Protein AF-A0A3D2J3B8-F1 (afdb_monomer)

Radius of gyration: 27.72 Å; Cα contacts (8 Å, |Δi|>4): 186; chains: 1; bounding box: 71×56×74 Å

Sequence (280 aa):
VSQGIDLLSSPHDVSIITLLVGFILLSGILSWVGNLFRQWYTAKAVGDVVMQLQTDAFNAVMQRDMSFFDEFSSGKIVSRVTSDTEKFATVVTLSLSLVSQVLLFVLVAAILLVRDPQLALLAFLIAPAIVAVALGFRRIARISTQRSQRSSARVNGNVQEIISGITIAKNFRQEQNMYDEFKDINQQWYHVNVRSGFLYNGIFPVLLVIANIGTTIVVYFGGLSVLHHNISAGEWFLFVQSIGLLWYPLTSIASFWSQFQLGLAASERIFALLDAEARV

Mean predicted aligned error: 6.9 Å

Solvent-accessible surface area (backbone atoms only — not comparable to full-atom values): 14720 Å² total; per-residue (Å²): 105,34,70,56,48,51,57,65,75,48,99,72,63,71,67,60,56,53,50,52,52,50,50,50,51,49,51,51,52,51,52,50,54,52,46,50,52,52,51,51,53,50,53,47,54,46,48,52,51,36,53,49,52,32,50,50,37,47,51,42,56,72,64,46,43,72,67,56,61,73,75,42,57,68,67,60,54,53,39,41,36,49,58,20,35,54,31,31,43,47,33,54,52,52,50,57,49,48,52,54,38,52,51,50,34,52,53,52,51,51,56,38,41,74,72,40,50,68,62,35,51,59,45,53,63,42,51,61,57,47,42,51,53,39,55,52,46,53,60,54,49,53,54,42,50,53,52,37,51,56,35,49,50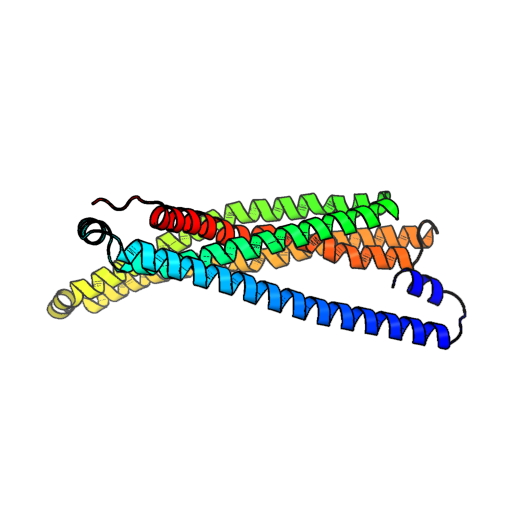,50,43,54,50,51,53,50,50,50,64,75,40,41,69,59,30,60,75,69,70,39,55,65,62,55,48,55,54,48,48,55,50,45,50,54,34,47,57,46,43,54,55,40,47,52,55,67,65,44,50,60,60,54,50,50,50,53,51,48,53,36,50,48,51,43,51,52,56,40,49,52,33,37,75,71,67,76,43,52,70,12,53,42,52,44,50,64,60,48,50,60,59,55,47,49,51,57,60,47,57,58,73,48,46,65,58,41,54,54,8,51,59,23,38,56,55,39,49,56,54,55,69,51,76,69,70,124

Nearest PDB structures (foldseek):
  6v9z-assembly1_B  TM=8.711E-01  e=2.646E-09  Acetivibrio thermocellus ATCC 27405
  8vpb-assembly1_B  TM=8.932E-01  e=4.215E-09  Acetivibrio thermocellus ATCC 27405
  7t56-assembly1_B  TM=8.936E-01  e=5.838E-09  Acetivibrio thermocellus
  9baa-assembly1_B  TM=9.006E-01  e=1.481E-08  Acetivibrio thermocellus ATCC 27405
  9baa-assembly1_A  TM=9.003E-01  e=2.149E-08  Acetivibrio thermocellus ATCC 27405

pLDDT: mean 89.93, std 6.76, range [53.75, 97.88]

Secondary structure (DSSP, 8-state):
-HHHHHHHTS---HHHHHHHHHHHHHHHHHHHHHHHHHHHHHHHHHHHHHHHHHHHHHHHHHT--HHHHHHS-HHHHHHHHTHHHHHHHHHHHHHHHHHHHHHHHHHHHHHHHHH-HHHHHHHHTHHHHHHHHHHHHHHHHHHHHHHHHHHHHHHHHHHHHHHHTHHHHHHTT-HHHHHHHHHHHHHHHHHHHHHHHHHHHHHHHHHHHHHHHHHHHHHHHHHHHHHTTSS-HHHHHHHHHHHHHHHHHHHHHHHHHHHHHHHHHHHHHHHHHHHS----

Foldseek 3Di:
DLVLVLVVVDDDDPVSVVVVVVVVVVVVVCVVVVVVVVVVVLVVVLVVQLVVLLVLLVVLVVLADVVVCVVDPPVVSVCLSPVLSVLLSVLVVVVVVLVVLVVLLVVLLVVLCVQPVVLSVLLVVLLVVLLVLLVVLLVVLVVLVVQLVVLVVVLVVLVVVCVVCVVVCVVVVNNVVSVVVSVVSVVSSVVSVVVSVCSVVVSVVVSVVSLVVSLVSSLVVVVVCCVVVVHPPSSSVSSSVSSVSNSCSSNVCSVCVVSNVSNVVSVVSSCCSSVPDHPD

Structure (mmCIF, N/CA/C/O backbone):
data_AF-A0A3D2J3B8-F1
#
_entry.id   AF-A0A3D2J3B8-F1
#
loop_
_atom_site.group_PDB
_atom_site.id
_atom_site.type_symbol
_atom_site.label_atom_id
_atom_site.label_alt_id
_atom_site.label_comp_id
_atom_site.label_asym_id
_atom_site.label_entity_id
_atom_site.label_seq_id
_atom_site.pdbx_PDB_ins_code
_atom_site.Cartn_x
_atom_site.Cartn_y
_atom_site.Cartn_z
_atom_site.occupancy
_atom_site.B_iso_or_equiv
_atom_site.auth_seq_id
_atom_site.auth_comp_id
_atom_site.auth_asym_id
_atom_site.auth_atom_id
_atom_site.pdbx_PDB_model_num
ATOM 1 N N . VAL A 1 1 ? 22.894 0.536 -15.549 1.00 77.50 1 VAL A N 1
ATOM 2 C CA . VAL A 1 1 ? 22.827 -0.943 -15.674 1.00 77.50 1 VAL A CA 1
ATOM 3 C C . VAL A 1 1 ? 22.604 -1.369 -17.116 1.00 77.50 1 VAL A C 1
ATOM 5 O O . VAL A 1 1 ? 23.497 -2.001 -17.644 1.00 77.50 1 VAL A O 1
ATOM 8 N N . SER A 1 2 ? 21.511 -0.950 -17.769 1.00 82.12 2 SER A N 1
ATOM 9 C CA . SER A 1 2 ? 21.237 -1.184 -19.204 1.00 82.12 2 SER A CA 1
ATOM 10 C C . SER A 1 2 ? 22.459 -0.980 -20.119 1.00 82.12 2 SER A C 1
ATOM 12 O O . SER A 1 2 ? 22.975 -1.944 -20.667 1.00 82.12 2 SER A O 1
ATOM 14 N N . GLN A 1 3 ? 23.031 0.227 -20.139 1.00 80.75 3 GLN A N 1
ATOM 15 C CA . GLN A 1 3 ? 24.256 0.525 -20.900 1.00 80.75 3 GLN A CA 1
ATOM 16 C C . GLN A 1 3 ? 25.457 -0.357 -20.513 1.00 80.75 3 GLN A C 1
ATOM 18 O O . GLN A 1 3 ? 26.286 -0.672 -21.351 1.00 80.75 3 GLN A O 1
ATOM 23 N N . GLY A 1 4 ? 25.559 -0.771 -19.246 1.00 77.69 4 GLY A N 1
ATOM 24 C CA . GLY A 1 4 ? 26.619 -1.675 -18.792 1.00 77.69 4 GLY A CA 1
ATOM 25 C C . GLY A 1 4 ? 26.460 -3.089 -19.350 1.00 77.69 4 GLY A C 1
ATOM 26 O O . GLY A 1 4 ? 27.455 -3.727 -19.662 1.00 77.69 4 GLY A O 1
ATOM 27 N N . ILE A 1 5 ? 25.223 -3.562 -19.521 1.00 80.62 5 ILE A N 1
ATOM 28 C CA . ILE A 1 5 ? 24.927 -4.852 -20.162 1.00 80.62 5 ILE A CA 1
ATOM 29 C C . ILE A 1 5 ? 25.292 -4.801 -21.645 1.00 80.62 5 ILE A C 1
ATOM 31 O O . ILE A 1 5 ? 25.910 -5.737 -22.144 1.00 80.62 5 ILE A O 1
ATOM 35 N N . ASP A 1 6 ? 24.985 -3.693 -22.322 1.00 81.31 6 ASP A N 1
ATOM 36 C CA . ASP A 1 6 ? 25.384 -3.505 -23.720 1.00 81.31 6 ASP A CA 1
ATOM 37 C C . ASP A 1 6 ? 26.908 -3.493 -23.873 1.00 81.31 6 ASP A C 1
ATOM 39 O O . ASP A 1 6 ? 27.442 -4.160 -24.755 1.00 81.31 6 ASP A O 1
ATOM 43 N N . LEU A 1 7 ? 27.623 -2.832 -22.958 1.00 76.25 7 LEU A N 1
ATOM 44 C CA . LEU A 1 7 ? 29.088 -2.840 -22.932 1.00 76.25 7 LEU A CA 1
ATOM 45 C C . LEU A 1 7 ? 29.665 -4.245 -22.679 1.00 76.25 7 LEU A C 1
ATOM 47 O O . LEU A 1 7 ? 30.650 -4.619 -23.299 1.00 76.25 7 LEU A O 1
ATOM 51 N N . LEU A 1 8 ? 29.050 -5.066 -21.824 1.00 73.12 8 LEU A N 1
ATOM 52 C CA . LEU A 1 8 ? 29.522 -6.432 -21.535 1.00 73.12 8 LEU A CA 1
ATOM 53 C C . LEU A 1 8 ? 29.326 -7.427 -22.693 1.00 73.12 8 LEU A C 1
ATOM 55 O O . LEU A 1 8 ? 29.888 -8.519 -22.655 1.00 73.12 8 LEU A O 1
ATOM 59 N N . SER A 1 9 ? 28.534 -7.077 -23.709 1.00 68.25 9 SER A N 1
ATOM 60 C CA . SER A 1 9 ? 28.281 -7.944 -24.869 1.00 68.25 9 SER A CA 1
ATOM 61 C C . SER A 1 9 ? 29.440 -7.997 -25.881 1.00 68.25 9 SER A C 1
ATOM 63 O O . SER A 1 9 ? 29.422 -8.823 -26.792 1.00 68.25 9 SER A O 1
ATOM 65 N N . SER A 1 10 ? 30.467 -7.155 -25.710 1.00 65.81 10 SER A N 1
ATOM 66 C CA . SER A 1 10 ? 31.683 -7.105 -26.534 1.00 65.81 10 SER A CA 1
ATOM 67 C C . SER A 1 10 ? 32.917 -7.596 -25.747 1.00 65.81 10 SER A C 1
ATOM 69 O O . SER A 1 10 ? 32.933 -7.503 -24.520 1.00 65.81 10 SER A O 1
ATOM 71 N N . PRO A 1 11 ? 33.968 -8.135 -26.401 1.00 58.56 11 PRO A N 1
ATOM 72 C CA . PRO A 1 11 ? 35.147 -8.665 -25.706 1.00 58.56 11 PRO A CA 1
ATOM 73 C C . PRO A 1 11 ? 35.921 -7.530 -25.020 1.00 58.56 11 PRO A C 1
ATOM 75 O O . PRO A 1 11 ? 36.527 -6.700 -25.699 1.00 58.56 11 PRO A O 1
ATOM 78 N N . HIS A 1 12 ? 35.859 -7.449 -23.686 1.00 64.38 12 HIS A N 1
ATOM 79 C CA . HIS A 1 12 ? 36.317 -6.285 -22.914 1.00 64.38 12 HIS A CA 1
ATOM 80 C C . HIS A 1 12 ? 37.163 -6.634 -21.681 1.00 64.38 12 HIS A C 1
ATOM 82 O O . HIS A 1 12 ? 37.063 -7.719 -21.108 1.00 64.38 12 HIS A O 1
ATOM 88 N N . ASP A 1 13 ? 37.981 -5.655 -21.279 1.00 69.12 13 ASP A N 1
ATOM 89 C CA . ASP A 1 13 ? 38.889 -5.680 -20.132 1.00 69.12 13 ASP A CA 1
ATOM 90 C C . ASP A 1 13 ? 38.161 -5.793 -18.782 1.00 69.12 13 ASP A C 1
ATOM 92 O O . ASP A 1 13 ? 37.158 -5.125 -18.513 1.00 69.12 13 ASP A O 1
ATOM 96 N N . VAL A 1 14 ? 38.757 -6.565 -17.869 1.00 77.94 14 VAL A N 1
ATOM 97 C CA . VAL A 1 14 ? 38.301 -6.774 -16.479 1.00 77.94 14 VAL A CA 1
ATOM 98 C C . VAL A 1 14 ? 38.101 -5.451 -15.713 1.00 77.94 14 VAL A C 1
ATOM 100 O O . VAL A 1 14 ? 37.281 -5.380 -14.798 1.00 77.94 14 VAL A O 1
ATOM 103 N N . SER A 1 15 ? 38.797 -4.380 -16.107 1.00 78.88 15 SER A N 1
ATOM 104 C CA . SER A 1 15 ? 38.713 -3.040 -15.509 1.00 78.88 15 SER A CA 1
ATOM 105 C C . SER A 1 15 ? 37.355 -2.348 -15.701 1.00 78.88 15 SER A C 1
ATOM 107 O O . SER A 1 15 ? 36.885 -1.650 -14.802 1.00 78.88 15 SER A O 1
ATOM 109 N N . ILE A 1 16 ? 36.683 -2.555 -16.839 1.00 81.06 16 ILE A N 1
ATOM 110 C CA . ILE A 1 16 ? 35.351 -1.980 -17.095 1.00 81.06 16 ILE A CA 1
ATOM 111 C C . ILE A 1 16 ? 34.310 -2.685 -16.220 1.00 81.06 16 ILE A C 1
ATOM 113 O O . ILE A 1 16 ? 33.426 -2.043 -15.652 1.00 81.06 16 ILE A O 1
ATOM 117 N N . ILE A 1 17 ? 34.454 -4.002 -16.048 1.00 81.81 17 ILE A N 1
ATOM 118 C CA . ILE A 1 17 ? 33.568 -4.812 -15.206 1.00 81.81 17 ILE A CA 1
ATOM 119 C C . ILE A 1 17 ? 33.666 -4.364 -13.745 1.00 81.81 17 ILE A C 1
ATOM 121 O O . ILE A 1 17 ? 32.639 -4.133 -13.105 1.00 81.81 17 ILE A O 1
ATOM 125 N N . THR A 1 18 ? 34.880 -4.184 -13.215 1.00 84.81 18 THR A N 1
ATOM 126 C CA . THR A 1 18 ? 35.074 -3.743 -11.824 1.00 84.81 18 THR A CA 1
ATOM 127 C C . THR A 1 18 ? 34.552 -2.327 -11.584 1.00 84.81 18 THR A C 1
ATOM 129 O O . THR A 1 18 ? 33.921 -2.089 -10.552 1.00 84.81 18 THR A O 1
ATOM 132 N N . LEU A 1 19 ? 34.714 -1.407 -12.543 1.00 86.50 19 LEU A N 1
ATOM 133 C CA . LEU A 1 19 ? 34.120 -0.065 -12.477 1.00 86.50 19 LEU A CA 1
ATOM 134 C C . LEU A 1 19 ? 32.587 -0.098 -12.488 1.00 86.50 19 LEU A C 1
ATOM 136 O O . LEU A 1 19 ? 31.960 0.583 -11.677 1.00 86.50 19 LEU A O 1
ATOM 140 N N . LEU A 1 20 ? 31.972 -0.903 -13.362 1.00 85.69 20 LEU A N 1
ATOM 141 C CA . LEU A 1 20 ? 30.514 -1.051 -13.417 1.00 85.69 20 LEU A CA 1
ATOM 142 C C . LEU A 1 20 ? 29.958 -1.647 -12.120 1.00 85.69 20 LEU A C 1
ATOM 144 O O . LEU A 1 20 ? 28.962 -1.146 -11.598 1.00 85.69 20 LEU A O 1
ATOM 148 N N . VAL A 1 21 ? 30.614 -2.673 -11.571 1.00 87.00 21 VAL A N 1
ATOM 149 C CA . VAL A 1 21 ? 30.245 -3.261 -10.275 1.00 87.00 21 VAL A CA 1
ATOM 150 C C . VAL A 1 21 ? 30.377 -2.223 -9.161 1.00 87.00 21 VAL A C 1
ATOM 152 O O . VAL A 1 21 ? 29.440 -2.051 -8.383 1.00 87.00 21 VAL A O 1
ATOM 155 N N . GLY A 1 22 ? 31.487 -1.479 -9.117 1.00 91.25 22 GLY A N 1
ATOM 156 C CA . GLY A 1 22 ? 31.696 -0.399 -8.151 1.00 91.25 22 GLY A CA 1
ATOM 157 C C . GLY A 1 22 ? 30.619 0.683 -8.238 1.00 91.25 22 GLY A C 1
ATOM 158 O O . GLY A 1 22 ? 30.063 1.079 -7.216 1.00 91.25 22 GLY A O 1
ATOM 159 N N . PHE A 1 23 ? 30.252 1.105 -9.451 1.00 90.31 23 PHE A N 1
ATOM 160 C CA . PHE A 1 23 ? 29.186 2.083 -9.673 1.00 90.31 23 PHE A CA 1
ATOM 161 C C . PHE A 1 23 ? 27.809 1.555 -9.249 1.00 90.31 23 PHE A C 1
ATOM 163 O O . PHE A 1 23 ? 27.052 2.273 -8.596 1.00 90.31 23 PHE A O 1
ATOM 170 N N . ILE A 1 24 ? 27.480 0.298 -9.568 1.00 89.06 24 ILE A N 1
ATOM 171 C CA . ILE A 1 24 ? 26.219 -0.331 -9.151 1.00 89.06 24 ILE A CA 1
ATOM 172 C C . ILE A 1 24 ? 26.149 -0.419 -7.625 1.00 89.06 24 ILE A C 1
ATOM 174 O O . ILE A 1 24 ? 25.146 -0.001 -7.046 1.00 89.06 24 ILE A O 1
ATOM 178 N N . LEU A 1 25 ? 27.214 -0.885 -6.967 1.00 91.75 25 LEU A N 1
ATOM 179 C CA . LEU A 1 25 ? 27.285 -0.957 -5.507 1.00 91.75 25 LEU A CA 1
ATOM 180 C C . LEU A 1 25 ? 27.157 0.427 -4.871 1.00 91.75 25 LEU A C 1
ATOM 182 O O . LEU A 1 25 ? 26.351 0.602 -3.960 1.00 91.75 25 LEU A O 1
ATOM 186 N N . LEU A 1 26 ? 27.879 1.423 -5.389 1.00 94.56 26 LEU A N 1
ATOM 187 C CA . LEU A 1 26 ? 27.787 2.799 -4.911 1.00 94.56 26 LEU A CA 1
ATOM 188 C C . LEU A 1 26 ? 26.367 3.351 -5.077 1.00 94.56 26 LEU A C 1
ATOM 190 O O . LEU A 1 26 ? 25.828 3.930 -4.140 1.00 94.56 26 LEU A O 1
ATOM 194 N N . SER A 1 27 ? 25.729 3.125 -6.230 1.00 92.25 27 SER A N 1
ATOM 195 C CA . SER A 1 27 ? 24.344 3.546 -6.469 1.00 92.25 27 SER A CA 1
ATOM 196 C C . SER A 1 27 ? 23.355 2.855 -5.523 1.00 92.25 27 SER A C 1
ATOM 198 O O . SER A 1 27 ? 22.438 3.501 -5.016 1.00 92.25 27 SER A O 1
ATOM 200 N N . GLY A 1 28 ? 23.576 1.572 -5.216 1.00 91.75 28 GLY A N 1
ATOM 201 C CA . GLY A 1 28 ? 22.782 0.812 -4.255 1.00 91.75 28 GLY A CA 1
ATOM 202 C C . GLY A 1 28 ? 22.938 1.344 -2.832 1.00 91.75 28 GLY A C 1
ATOM 203 O O . GLY A 1 28 ? 21.937 1.566 -2.152 1.00 91.75 28 GLY A O 1
ATOM 204 N N . ILE A 1 29 ? 24.172 1.629 -2.407 1.00 95.69 29 ILE A N 1
ATOM 205 C CA . ILE A 1 29 ? 24.471 2.227 -1.098 1.00 95.69 29 ILE A CA 1
ATOM 206 C C . ILE A 1 29 ? 23.857 3.625 -1.000 1.00 95.69 29 ILE A C 1
ATOM 208 O O . ILE A 1 29 ? 23.167 3.912 -0.027 1.00 95.69 29 ILE A O 1
ATOM 212 N N . LEU A 1 30 ? 24.033 4.478 -2.013 1.00 95.94 30 LEU A N 1
ATOM 213 C CA . LEU A 1 30 ? 23.437 5.818 -2.046 1.00 95.94 30 LEU A CA 1
ATOM 214 C C . LEU A 1 30 ? 21.908 5.760 -2.008 1.00 95.94 30 LEU A C 1
ATOM 216 O O . LEU A 1 30 ? 21.289 6.519 -1.267 1.00 95.94 30 LEU A O 1
ATOM 220 N N . SER A 1 31 ? 21.292 4.838 -2.753 1.00 92.38 31 SER A N 1
ATOM 221 C CA . SER A 1 31 ? 19.843 4.625 -2.712 1.00 92.38 31 SER A CA 1
ATOM 222 C C . SER A 1 31 ? 19.380 4.139 -1.338 1.00 92.38 31 SER A C 1
ATOM 224 O O . SER A 1 31 ? 18.332 4.571 -0.859 1.00 92.38 31 SER A O 1
ATOM 226 N N . TRP A 1 32 ? 20.136 3.248 -0.694 1.00 93.75 32 TRP A N 1
ATOM 227 C CA . TRP A 1 32 ? 19.821 2.744 0.641 1.00 93.75 32 TRP A CA 1
ATOM 228 C C . TRP A 1 32 ? 19.942 3.844 1.699 1.00 93.75 32 TRP A C 1
ATOM 230 O O . TRP A 1 32 ? 18.989 4.082 2.437 1.00 93.75 32 TRP A O 1
ATOM 240 N N . VAL A 1 33 ? 21.053 4.585 1.710 1.00 96.75 33 VAL A N 1
ATOM 241 C CA . VAL A 1 33 ? 21.276 5.736 2.599 1.00 96.75 33 VAL A CA 1
ATOM 242 C C . VAL A 1 33 ? 20.224 6.822 2.360 1.00 96.75 33 VAL A C 1
ATOM 244 O O . VAL A 1 33 ? 19.620 7.321 3.307 1.00 96.75 33 VAL A O 1
ATOM 247 N N . GLY A 1 34 ? 19.933 7.150 1.100 1.00 94.56 34 GLY A N 1
ATOM 248 C CA . GLY A 1 34 ? 18.887 8.106 0.740 1.00 94.56 34 GLY A CA 1
ATOM 249 C C . GLY A 1 34 ? 17.500 7.657 1.204 1.00 94.56 34 GLY A C 1
ATOM 250 O O . GLY A 1 34 ? 16.731 8.467 1.721 1.00 94.56 34 GLY A O 1
ATOM 251 N N . ASN A 1 35 ? 17.186 6.362 1.089 1.00 91.12 35 ASN A N 1
ATOM 252 C CA . ASN A 1 35 ? 15.948 5.799 1.623 1.00 91.12 35 ASN A CA 1
ATOM 253 C C . ASN A 1 35 ? 15.887 5.893 3.155 1.00 91.12 35 ASN A C 1
ATOM 255 O O . ASN A 1 35 ? 14.842 6.263 3.682 1.00 91.12 35 ASN A O 1
ATOM 259 N N . LEU A 1 36 ? 16.990 5.618 3.859 1.00 94.50 36 LEU A N 1
ATOM 260 C CA . LEU A 1 36 ? 17.061 5.764 5.316 1.00 94.50 36 LEU A CA 1
ATOM 261 C C . LEU A 1 36 ? 16.773 7.200 5.750 1.00 94.50 36 LEU A C 1
ATOM 263 O O . LEU A 1 36 ? 15.905 7.415 6.594 1.00 94.50 36 LEU A O 1
ATOM 267 N N . PHE A 1 37 ? 17.443 8.184 5.141 1.00 95.56 37 PHE A N 1
ATOM 268 C CA . PHE A 1 37 ? 17.182 9.593 5.436 1.00 95.56 37 PHE A CA 1
ATOM 269 C C . PHE A 1 37 ? 15.735 9.960 5.130 1.00 95.56 37 PHE A C 1
ATOM 271 O O . PHE A 1 37 ? 15.056 10.521 5.987 1.00 95.56 37 PHE A O 1
ATOM 278 N N . ARG A 1 38 ? 15.225 9.593 3.949 1.00 90.19 38 ARG A N 1
ATOM 279 C CA . ARG A 1 38 ? 13.828 9.842 3.579 1.00 90.19 38 ARG A CA 1
ATOM 280 C C . ARG A 1 38 ? 12.862 9.265 4.613 1.00 90.19 38 ARG A C 1
ATOM 282 O O . ARG A 1 38 ? 11.929 9.954 5.016 1.00 90.19 38 ARG A O 1
ATOM 289 N N . GLN A 1 39 ? 13.075 8.023 5.043 1.00 89.44 39 GLN A N 1
ATOM 290 C CA . GLN A 1 39 ? 12.206 7.349 6.003 1.00 89.44 39 GL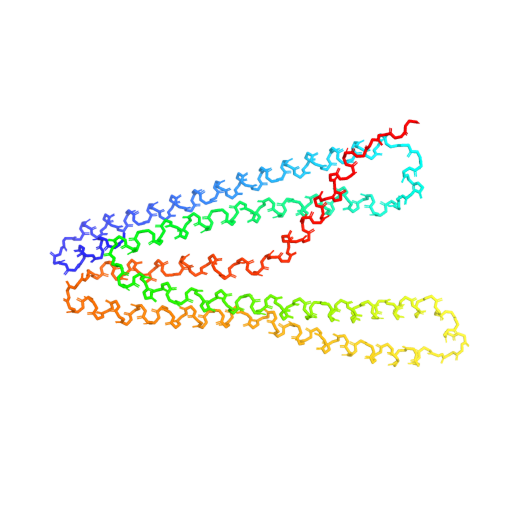N A CA 1
ATOM 291 C C . GLN A 1 39 ? 12.292 7.991 7.390 1.00 89.44 39 GLN A C 1
ATOM 293 O O . GLN A 1 39 ? 11.257 8.210 8.014 1.00 89.44 39 GLN A O 1
ATOM 298 N N . TRP A 1 40 ? 13.492 8.371 7.832 1.00 93.50 40 TRP A N 1
ATOM 299 C CA . TRP A 1 40 ? 13.701 9.078 9.093 1.00 93.50 40 TRP A CA 1
ATOM 300 C C . TRP A 1 40 ? 13.040 10.462 9.103 1.00 93.50 40 TRP A C 1
ATOM 302 O O . TRP A 1 40 ? 12.267 10.758 10.011 1.00 93.50 40 TRP A O 1
ATOM 312 N N . TYR A 1 41 ? 13.263 11.282 8.070 1.00 92.81 41 TYR A N 1
ATOM 313 C CA . TYR A 1 41 ? 12.631 12.600 7.943 1.00 92.81 41 TYR A CA 1
ATOM 314 C C . TYR A 1 41 ? 11.110 12.499 7.840 1.00 92.81 41 TYR A C 1
ATOM 316 O O . TYR A 1 41 ? 10.413 13.279 8.480 1.00 92.81 41 TYR A O 1
ATOM 324 N N . THR A 1 42 ? 10.590 11.530 7.079 1.00 89.31 42 THR A N 1
ATOM 325 C CA . THR A 1 42 ? 9.139 11.311 6.970 1.00 89.31 42 THR A CA 1
ATOM 326 C C . THR A 1 42 ? 8.553 10.914 8.321 1.00 89.31 42 THR A C 1
ATOM 328 O O . THR A 1 42 ? 7.566 11.502 8.746 1.00 89.31 42 THR A O 1
ATOM 331 N N . ALA A 1 43 ? 9.173 9.961 9.024 1.00 89.94 43 ALA A N 1
ATOM 332 C CA . ALA A 1 43 ? 8.708 9.521 10.337 1.00 89.94 43 ALA A CA 1
ATOM 333 C C . ALA A 1 43 ? 8.737 10.660 11.363 1.00 89.94 43 ALA A C 1
ATOM 335 O O . ALA A 1 43 ? 7.774 10.836 12.105 1.00 89.94 43 ALA A O 1
ATOM 336 N N . LYS A 1 44 ? 9.808 11.463 11.364 1.00 94.12 44 LYS A N 1
ATOM 337 C CA . LYS A 1 44 ? 9.928 12.627 12.240 1.00 94.12 44 LYS A CA 1
ATOM 338 C C . LYS A 1 44 ? 8.875 13.688 11.919 1.00 94.12 44 LYS A C 1
ATOM 340 O O . LYS A 1 44 ? 8.137 14.072 12.810 1.00 94.12 44 LYS A O 1
ATOM 345 N N . ALA A 1 45 ? 8.749 14.097 10.656 1.00 91.94 45 ALA A N 1
ATOM 346 C CA . ALA A 1 45 ? 7.784 15.116 10.245 1.00 91.94 45 ALA A CA 1
ATOM 347 C C . ALA A 1 45 ? 6.336 14.695 10.536 1.00 91.94 45 ALA A C 1
ATOM 349 O O . ALA A 1 45 ? 5.550 15.488 11.045 1.00 91.94 45 ALA A O 1
ATOM 350 N N . VAL A 1 46 ? 5.983 13.438 10.250 1.00 90.38 46 VAL A N 1
ATOM 351 C CA . VAL A 1 46 ? 4.655 12.901 10.574 1.00 90.38 46 VAL A CA 1
ATOM 352 C C . VAL A 1 46 ? 4.449 12.850 12.090 1.00 90.38 46 VAL A C 1
ATOM 354 O O . VAL A 1 46 ? 3.385 13.238 12.560 1.00 90.38 46 VAL A O 1
ATOM 357 N N . GLY A 1 47 ? 5.458 12.428 12.857 1.00 91.75 47 GLY A N 1
ATOM 358 C CA . GLY A 1 47 ? 5.411 12.419 14.321 1.00 91.75 47 GLY A CA 1
ATOM 359 C C . GLY A 1 47 ? 5.215 13.811 14.924 1.00 91.75 47 GLY A C 1
ATOM 360 O O . GLY A 1 47 ? 4.355 13.978 15.784 1.00 91.75 47 GLY A O 1
ATOM 361 N N . ASP A 1 48 ? 5.941 14.812 14.424 1.00 93.31 48 ASP A N 1
ATOM 362 C CA . ASP A 1 48 ? 5.826 16.208 14.858 1.00 93.31 48 ASP A CA 1
ATOM 363 C C . ASP A 1 48 ? 4.412 16.753 14.581 1.00 93.31 48 ASP A C 1
ATOM 365 O O . ASP A 1 48 ? 3.802 17.368 15.456 1.00 93.31 48 ASP A O 1
ATOM 369 N N . VAL A 1 49 ? 3.840 16.451 13.406 1.00 90.56 49 VAL A N 1
ATOM 370 C CA . VAL A 1 49 ? 2.455 16.818 13.055 1.00 90.56 49 VAL A CA 1
ATOM 371 C C . VAL A 1 49 ? 1.436 16.138 13.972 1.00 90.56 49 VAL A C 1
ATOM 373 O O . VAL A 1 49 ? 0.496 16.793 14.420 1.00 90.56 49 VAL A O 1
ATOM 376 N N . VAL A 1 50 ? 1.603 14.846 14.281 1.00 92.62 50 VAL A N 1
ATOM 377 C CA . VAL A 1 50 ? 0.715 14.139 15.226 1.00 92.62 50 VAL A CA 1
ATOM 378 C C . VAL A 1 50 ? 0.793 14.774 16.604 1.00 92.62 50 VAL A C 1
ATOM 380 O O . VAL A 1 50 ? -0.244 15.074 17.186 1.00 92.62 50 VAL A O 1
ATOM 383 N N . MET A 1 51 ? 2.003 15.001 17.116 1.00 94.44 51 MET A N 1
ATOM 384 C CA . MET A 1 51 ? 2.218 15.602 18.430 1.00 94.44 51 MET A CA 1
ATOM 385 C C . MET A 1 51 ? 1.567 16.985 18.520 1.00 94.44 51 MET A C 1
ATOM 387 O O . MET A 1 51 ? 0.890 17.286 19.505 1.00 94.44 51 MET A O 1
ATOM 391 N N . GLN A 1 52 ? 1.735 17.812 17.486 1.00 94.25 52 GLN A N 1
ATOM 392 C CA . GLN A 1 52 ? 1.133 19.138 17.435 1.00 94.25 52 GLN A CA 1
ATOM 393 C C . GLN A 1 52 ? -0.397 19.053 17.401 1.00 94.25 52 GLN A C 1
ATOM 395 O O . GLN A 1 52 ? -1.048 19.647 18.253 1.00 94.25 52 GLN A O 1
ATOM 400 N N . LEU A 1 53 ? -0.973 18.225 16.522 1.00 93.62 53 LEU A N 1
ATOM 401 C CA . LEU A 1 53 ? -2.425 18.029 16.459 1.00 93.62 53 LEU A CA 1
ATOM 402 C C . LEU A 1 53 ? -3.013 17.478 17.760 1.00 93.62 53 LEU A C 1
ATOM 404 O O . LEU A 1 53 ? -4.104 17.880 18.153 1.00 93.62 53 LEU A O 1
ATOM 408 N N . GLN A 1 54 ? -2.315 16.564 18.437 1.00 95.06 54 GLN A N 1
ATOM 409 C CA . GLN A 1 54 ? -2.741 16.043 19.737 1.00 95.06 54 GLN A CA 1
ATOM 410 C C . GLN A 1 54 ? -2.737 17.134 20.804 1.00 95.06 54 GLN A C 1
ATOM 412 O O . GLN A 1 54 ? -3.679 17.221 21.589 1.00 95.06 54 GLN A O 1
ATOM 417 N N . THR A 1 55 ? -1.706 17.979 20.806 1.00 95.44 55 THR A N 1
ATOM 418 C CA . THR A 1 55 ? -1.586 19.107 21.735 1.00 95.44 55 THR A CA 1
ATOM 419 C C . THR A 1 55 ? -2.682 20.140 21.483 1.00 95.44 55 THR A C 1
ATOM 421 O O . THR A 1 55 ? -3.369 20.543 22.419 1.00 95.44 55 THR A O 1
ATOM 424 N N . ASP A 1 56 ? -2.909 20.509 20.223 1.00 94.44 56 ASP A N 1
ATOM 425 C CA . ASP A 1 56 ? -3.942 21.468 19.831 1.00 94.44 56 ASP A CA 1
ATOM 426 C C . ASP A 1 56 ? -5.342 20.929 20.142 1.00 94.44 56 ASP A C 1
ATOM 428 O O . ASP A 1 56 ? -6.162 21.636 20.726 1.00 94.44 56 ASP A O 1
ATOM 432 N N . ALA A 1 57 ? -5.605 19.650 19.848 1.00 93.69 57 ALA A N 1
ATOM 433 C CA . ALA A 1 57 ? -6.880 19.011 20.161 1.00 93.69 57 ALA A CA 1
ATOM 434 C C . ALA A 1 57 ? -7.111 18.918 21.674 1.00 93.69 57 ALA A C 1
ATOM 436 O O . ALA A 1 57 ? -8.224 19.152 22.142 1.00 93.69 57 ALA A O 1
ATOM 437 N N . PHE A 1 58 ? -6.071 18.605 22.450 1.00 94.56 58 PHE A N 1
ATOM 438 C CA . PHE A 1 58 ? -6.155 18.586 23.906 1.00 94.56 58 PHE A CA 1
ATOM 439 C C . PHE A 1 58 ? -6.448 19.983 24.468 1.00 94.56 58 PHE A C 1
ATOM 441 O O . PHE A 1 58 ? -7.368 20.138 25.270 1.00 94.56 58 PHE A O 1
ATOM 448 N N . ASN A 1 59 ? -5.737 21.010 23.997 1.00 94.31 59 ASN A N 1
ATOM 449 C CA . ASN A 1 59 ? -5.974 22.398 24.394 1.00 94.31 59 ASN A CA 1
ATOM 450 C C . ASN A 1 59 ? -7.390 22.860 24.026 1.00 94.31 59 ASN A C 1
ATOM 452 O O . ASN A 1 59 ? -8.072 23.452 24.862 1.00 94.31 59 ASN A O 1
ATOM 456 N N . ALA A 1 60 ? -7.859 22.531 22.819 1.00 92.44 60 ALA A N 1
ATOM 457 C CA . ALA A 1 60 ? -9.212 22.841 22.367 1.00 92.44 60 ALA A CA 1
ATOM 458 C C . ALA A 1 60 ? -10.281 22.184 23.249 1.00 92.44 60 ALA A C 1
ATOM 460 O O . ALA A 1 60 ? -11.316 22.796 23.486 1.00 92.44 60 ALA A O 1
ATOM 461 N N . VAL A 1 61 ? -10.041 20.969 23.760 1.00 92.94 61 VAL A N 1
ATOM 462 C CA . VAL A 1 61 ? -10.930 20.294 24.724 1.00 92.94 61 VAL A CA 1
ATOM 463 C C . VAL A 1 61 ? -10.887 20.974 26.093 1.00 92.94 61 VAL A C 1
ATOM 465 O O . VAL A 1 61 ? -11.936 21.169 26.696 1.00 92.94 61 VAL A O 1
ATOM 468 N N . MET A 1 62 ? -9.704 21.347 26.589 1.00 91.69 62 MET A N 1
ATOM 469 C CA . MET A 1 62 ? -9.553 21.995 27.903 1.00 91.69 62 MET A CA 1
ATOM 470 C C . MET A 1 62 ? -10.183 23.392 27.972 1.00 91.69 62 MET A C 1
ATOM 472 O O . MET A 1 62 ? -10.514 23.853 29.059 1.00 91.69 62 MET A O 1
ATOM 476 N N . GLN A 1 63 ? -10.356 24.060 26.831 1.00 90.56 63 GLN A N 1
ATOM 477 C CA . GLN A 1 63 ? -11.021 25.363 26.738 1.00 90.56 63 GLN A CA 1
ATOM 478 C C . GLN A 1 63 ? -12.549 25.261 26.580 1.00 90.56 63 GLN A C 1
ATOM 480 O O . GLN A 1 63 ? -13.214 26.293 26.504 1.00 90.56 63 GLN A O 1
ATOM 485 N N . ARG A 1 64 ? -13.119 24.048 26.509 1.00 89.06 64 ARG A N 1
ATOM 486 C CA . ARG A 1 64 ? -14.573 23.859 26.406 1.00 89.06 64 ARG A CA 1
ATOM 487 C C . ARG A 1 64 ? -15.272 24.078 27.738 1.00 89.06 64 ARG A C 1
ATOM 489 O O . ARG A 1 64 ? -14.743 23.772 28.803 1.00 89.06 64 ARG A O 1
ATOM 496 N N . ASP A 1 65 ? -16.502 24.552 27.642 1.00 90.25 65 ASP A N 1
ATOM 497 C CA . ASP A 1 65 ? -17.434 24.660 28.748 1.00 90.25 65 ASP A CA 1
ATOM 498 C C . ASP A 1 65 ? -18.010 23.288 29.142 1.00 90.25 65 ASP A C 1
ATOM 500 O O . ASP A 1 65 ? -17.889 22.296 28.419 1.00 90.25 65 ASP A O 1
ATOM 504 N N . MET A 1 66 ? -18.665 23.220 30.304 1.00 89.19 66 MET A N 1
ATOM 505 C CA . MET A 1 66 ? -19.225 21.962 30.815 1.00 89.19 66 MET A CA 1
ATOM 506 C C . MET A 1 66 ? -20.273 21.340 29.878 1.00 89.19 66 MET A C 1
ATOM 508 O O . MET A 1 66 ? -20.350 20.115 29.813 1.00 89.19 66 MET A O 1
ATOM 512 N N . SER A 1 67 ? -21.005 22.139 29.084 1.00 89.06 67 SER A N 1
ATOM 513 C CA . SER A 1 67 ? -22.028 21.599 28.174 1.00 89.06 67 SER A CA 1
ATOM 514 C C . SER A 1 67 ? -21.441 20.676 27.100 1.00 89.06 67 SER A C 1
ATOM 516 O O . SER A 1 67 ? -22.071 19.695 26.706 1.00 89.06 67 SER A O 1
ATOM 518 N N . PHE A 1 68 ? -20.192 20.914 26.687 1.00 88.75 68 PHE A N 1
ATOM 519 C CA . PHE A 1 68 ? -19.468 20.020 25.786 1.00 88.75 68 PHE A CA 1
ATOM 520 C C . PHE A 1 68 ? -19.246 18.631 26.401 1.00 88.75 68 PHE A C 1
ATOM 522 O O . PHE A 1 68 ? -19.361 17.616 25.709 1.00 88.75 68 PHE A O 1
ATOM 529 N N . PHE A 1 69 ? -18.935 18.571 27.697 1.00 90.06 69 PHE A N 1
ATOM 530 C CA . PHE A 1 69 ? -18.707 17.313 28.413 1.00 90.06 69 PHE A CA 1
ATOM 531 C C . PHE A 1 69 ? -20.013 16.573 28.731 1.00 90.06 69 PHE A C 1
ATOM 533 O O . PHE A 1 69 ? -19.993 15.348 28.865 1.00 90.06 69 PHE A O 1
ATOM 540 N N . ASP A 1 70 ? -21.138 17.291 28.766 1.00 90.19 70 ASP A N 1
ATOM 541 C CA . ASP A 1 70 ? -22.477 16.704 28.850 1.00 90.19 70 ASP A CA 1
ATOM 542 C C . ASP A 1 70 ? -22.937 16.125 27.496 1.00 90.19 70 ASP A C 1
ATOM 544 O O . ASP A 1 70 ? -23.597 15.085 27.447 1.00 90.19 70 ASP A O 1
ATOM 548 N N . GLU A 1 71 ? -22.557 16.756 26.377 1.00 88.44 71 GLU A N 1
ATOM 549 C CA . GLU A 1 71 ? -22.926 16.320 25.022 1.00 88.44 71 GLU A CA 1
ATOM 550 C C . GLU A 1 71 ? -22.044 15.165 24.500 1.00 88.44 71 GLU A C 1
ATOM 552 O O . GLU A 1 71 ? -22.523 14.240 23.829 1.00 88.44 71 GLU A O 1
ATOM 557 N N . PHE A 1 72 ? -20.743 15.176 24.815 1.00 88.12 72 PHE A N 1
ATOM 558 C CA . PHE A 1 72 ? -19.778 14.194 24.320 1.00 88.12 72 PHE A CA 1
ATOM 559 C C . PHE A 1 72 ? -19.181 13.339 25.442 1.00 88.12 72 PHE A C 1
ATOM 561 O O . PHE A 1 72 ? -18.423 13.803 26.284 1.00 88.12 72 PHE A O 1
ATOM 568 N N . SER A 1 73 ? -19.403 12.023 25.372 1.00 91.12 73 SER A N 1
ATOM 569 C CA . SER A 1 73 ? -18.777 11.058 26.289 1.00 91.12 73 SER A CA 1
ATOM 570 C C . SER A 1 73 ? -17.243 11.160 26.293 1.00 91.12 73 SER A C 1
ATOM 572 O O . SER A 1 73 ? -16.632 11.176 25.217 1.00 91.12 73 SER A O 1
ATOM 574 N N . SER A 1 74 ? -16.623 11.063 27.472 1.00 89.69 74 SER A N 1
ATOM 575 C CA . SER A 1 74 ? -15.162 11.098 27.665 1.00 89.69 74 SER A CA 1
ATOM 576 C C . SER A 1 74 ? -14.389 10.158 26.731 1.00 89.69 74 SER A C 1
ATOM 578 O O . SER A 1 74 ? -13.391 10.559 26.137 1.00 89.69 74 SER A O 1
ATOM 580 N N . GLY A 1 75 ? -14.887 8.940 26.492 1.00 89.25 75 GLY A N 1
ATOM 581 C CA . GLY A 1 75 ? -14.262 7.991 25.561 1.00 89.25 75 GLY A CA 1
ATOM 582 C C . GLY A 1 75 ? -14.210 8.478 24.104 1.00 89.25 75 GLY A C 1
ATOM 583 O O . GLY A 1 75 ? -13.210 8.268 23.416 1.00 89.25 75 GLY A O 1
ATOM 584 N N . LYS A 1 76 ? -15.248 9.182 23.627 1.00 87.75 76 LYS A N 1
ATOM 585 C CA . LYS A 1 76 ? -15.247 9.797 22.284 1.00 87.75 76 LYS A CA 1
ATOM 586 C C . LYS A 1 76 ? -14.228 10.929 22.198 1.00 87.75 76 LYS A C 1
ATOM 588 O O . LYS A 1 76 ? -13.551 11.036 21.180 1.00 87.75 76 LYS A O 1
ATOM 593 N N . ILE A 1 77 ? -14.107 11.737 23.251 1.00 91.31 77 ILE A N 1
ATOM 594 C CA . ILE A 1 77 ? -13.128 12.828 23.328 1.00 91.31 77 ILE A CA 1
ATOM 595 C C . ILE A 1 77 ? -11.708 12.249 23.264 1.00 91.31 77 ILE A C 1
ATOM 597 O O . ILE A 1 77 ? -10.937 12.618 22.380 1.00 91.31 77 ILE A O 1
ATOM 601 N N . VAL A 1 78 ? -11.400 11.258 24.109 1.00 93.50 78 VAL A N 1
ATOM 602 C CA . VAL A 1 78 ? -10.099 10.566 24.112 1.00 93.50 78 VAL A CA 1
ATOM 603 C C . VAL A 1 78 ? -9.784 9.956 22.744 1.00 93.50 78 VAL A C 1
ATOM 605 O O . VAL A 1 78 ? -8.667 10.104 22.250 1.00 93.50 78 VAL A O 1
ATOM 608 N N . SER A 1 79 ? -10.761 9.312 22.094 1.00 92.44 79 SER A N 1
ATOM 609 C CA . SER A 1 79 ? -10.574 8.732 20.758 1.00 92.44 79 SER A CA 1
ATOM 610 C C . SER A 1 79 ? -10.314 9.782 19.672 1.00 92.44 79 SER A C 1
ATOM 612 O O . SER A 1 79 ? -9.583 9.479 18.730 1.00 92.44 79 SER A O 1
ATOM 614 N N . ARG A 1 80 ? -10.914 10.978 19.760 1.00 90.62 80 ARG A N 1
ATOM 615 C CA . ARG A 1 80 ? -10.659 12.070 18.806 1.00 90.62 80 ARG A CA 1
ATOM 616 C C . ARG A 1 80 ? -9.261 12.652 18.987 1.00 90.62 80 ARG A C 1
ATOM 618 O O . ARG A 1 80 ? -8.575 12.889 18.001 1.00 90.62 80 ARG A O 1
ATOM 625 N N . VAL A 1 81 ? -8.831 12.834 20.236 1.00 93.25 81 VAL A N 1
ATOM 626 C CA . VAL A 1 81 ? -7.493 13.355 20.538 1.00 93.25 81 VAL A CA 1
ATOM 627 C C . VAL A 1 81 ? -6.418 12.350 20.127 1.00 93.25 81 VAL A C 1
ATOM 629 O O . VAL A 1 81 ? -5.456 12.750 19.492 1.00 93.25 81 VAL A O 1
ATOM 632 N N . THR A 1 82 ? -6.583 11.055 20.415 1.00 92.50 82 THR A N 1
ATOM 633 C CA . THR A 1 82 ? -5.543 10.034 20.166 1.00 92.50 82 THR A CA 1
ATOM 634 C C . THR A 1 82 ? -5.705 9.309 18.824 1.00 92.50 82 THR A C 1
ATOM 636 O O . THR A 1 82 ? -4.956 9.543 17.881 1.00 92.50 82 THR A O 1
ATOM 639 N N . SER A 1 83 ? -6.702 8.433 18.699 1.00 92.94 83 SER A N 1
ATOM 640 C CA . SER A 1 83 ? -6.841 7.544 17.537 1.00 92.94 83 SER A CA 1
ATOM 641 C C . SER A 1 83 ? -7.106 8.290 16.231 1.00 92.94 83 SER A C 1
ATOM 643 O O . SER A 1 83 ? -6.626 7.878 15.174 1.00 92.94 83 SER A O 1
ATOM 645 N N . ASP A 1 84 ? -7.900 9.360 16.263 1.00 93.31 84 ASP A N 1
ATOM 646 C CA . ASP A 1 84 ? -8.194 10.091 15.036 1.00 93.31 84 ASP A CA 1
ATOM 647 C C . ASP A 1 84 ? -6.959 10.865 14.531 1.00 93.31 84 ASP A C 1
ATOM 649 O O . ASP A 1 84 ? -6.768 10.928 13.314 1.00 93.31 84 ASP A O 1
ATOM 653 N N . THR A 1 85 ? -6.068 11.361 15.407 1.00 91.75 85 THR A N 1
ATOM 654 C CA . THR A 1 85 ? -4.855 12.099 14.977 1.00 91.75 85 THR A CA 1
ATOM 655 C C . THR A 1 85 ? -3.834 11.164 14.339 1.00 91.75 85 THR A C 1
ATOM 657 O O . THR A 1 85 ? -3.246 11.495 13.309 1.00 91.75 85 THR A O 1
ATOM 660 N N . GLU A 1 86 ? -3.709 9.939 14.849 1.00 91.75 86 GLU A N 1
ATOM 661 C CA . GLU A 1 86 ? -2.920 8.879 14.207 1.00 91.75 86 GLU A CA 1
ATOM 662 C C . GLU A 1 86 ? -3.472 8.497 12.822 1.00 91.75 86 GLU A C 1
ATOM 664 O O . GLU A 1 86 ? -2.724 8.308 11.854 1.00 91.75 86 GLU A O 1
ATOM 669 N N . LYS A 1 87 ? -4.802 8.409 12.689 1.00 92.88 87 LYS A N 1
ATOM 670 C CA . LYS A 1 87 ? -5.444 8.134 11.395 1.00 92.88 87 LYS A CA 1
ATOM 671 C C . LYS A 1 87 ? -5.247 9.282 10.409 1.00 92.88 87 LYS A C 1
ATOM 673 O O . LYS A 1 87 ? -5.018 9.007 9.233 1.00 92.88 87 LYS A O 1
ATOM 678 N N . PHE A 1 88 ? -5.288 10.537 10.859 1.00 90.75 88 PHE A N 1
ATOM 679 C CA . PHE A 1 88 ? -4.939 11.694 10.030 1.00 90.75 88 PHE A CA 1
ATOM 680 C C . PHE A 1 88 ? -3.503 11.574 9.495 1.00 90.75 88 PHE A C 1
ATOM 682 O O . PHE A 1 88 ? -3.275 11.642 8.287 1.00 90.75 88 PHE A O 1
ATOM 689 N N . ALA A 1 89 ? -2.540 11.281 10.368 1.00 89.44 89 ALA A N 1
ATOM 690 C CA . ALA A 1 89 ? -1.149 11.069 9.971 1.00 89.44 89 ALA A CA 1
ATOM 691 C C . ALA A 1 89 ? -0.958 9.907 8.989 1.00 89.44 89 ALA A C 1
ATOM 693 O O . ALA A 1 89 ? -0.122 9.973 8.079 1.00 89.44 89 ALA A O 1
ATOM 694 N N . THR A 1 90 ? -1.778 8.865 9.119 1.00 90.56 90 THR A N 1
ATOM 695 C CA . THR A 1 90 ? -1.825 7.775 8.142 1.00 90.56 90 THR A CA 1
ATOM 696 C C . THR A 1 90 ? -2.236 8.296 6.760 1.00 90.56 90 THR A C 1
ATOM 698 O O . THR A 1 90 ? -1.584 7.957 5.775 1.00 90.56 90 THR A O 1
ATOM 701 N N . VAL A 1 91 ? -3.246 9.172 6.656 1.00 90.94 91 VAL A N 1
ATOM 702 C CA . VAL A 1 91 ? -3.643 9.797 5.373 1.00 90.94 91 VAL A CA 1
ATOM 703 C C . VAL A 1 91 ? -2.503 10.605 4.775 1.00 90.94 91 VAL A C 1
ATOM 705 O O . VAL A 1 91 ? -2.232 10.467 3.582 1.00 90.94 91 VAL A O 1
ATOM 708 N N . VAL A 1 92 ? -1.818 11.416 5.584 1.00 89.06 92 VAL A N 1
ATOM 709 C CA . VAL A 1 92 ? -0.676 12.224 5.128 1.00 89.06 92 VAL A CA 1
ATOM 710 C C . VAL A 1 92 ? 0.420 11.320 4.559 1.00 89.06 92 VAL A C 1
ATOM 712 O O . VAL A 1 92 ? 0.877 11.524 3.434 1.00 89.06 92 VAL A O 1
ATOM 715 N N . THR A 1 93 ? 0.774 10.258 5.286 1.00 89.00 93 THR A N 1
ATOM 716 C CA . THR A 1 93 ? 1.795 9.286 4.867 1.00 89.00 93 THR A CA 1
ATOM 717 C C . THR A 1 93 ? 1.406 8.577 3.568 1.00 89.00 93 THR A C 1
ATOM 719 O O . THR A 1 93 ? 2.208 8.487 2.636 1.00 89.00 93 THR A O 1
ATOM 722 N N . LEU A 1 94 ? 0.161 8.100 3.475 1.00 88.75 94 LEU A N 1
ATOM 723 C CA . LEU A 1 94 ? -0.358 7.439 2.278 1.00 88.75 94 LEU A CA 1
ATOM 724 C C . LEU A 1 94 ? -0.401 8.391 1.078 1.00 88.75 94 LEU A C 1
ATOM 726 O O . LEU A 1 94 ? -0.055 7.982 -0.027 1.00 88.75 94 LEU A O 1
ATOM 730 N N . SER A 1 95 ? -0.760 9.659 1.290 1.00 88.56 95 SER A N 1
ATOM 731 C CA . SER A 1 95 ? -0.795 10.686 0.241 1.00 88.56 95 SER A CA 1
ATOM 732 C C . SER A 1 95 ? 0.601 10.975 -0.308 1.00 88.56 95 SER A C 1
ATOM 734 O O . SER A 1 95 ? 0.803 10.952 -1.520 1.00 88.56 95 SER A O 1
ATOM 736 N N . LEU A 1 96 ? 1.590 11.177 0.570 1.00 87.44 96 LEU A N 1
ATOM 737 C CA . LEU A 1 96 ? 2.989 11.382 0.171 1.00 87.44 96 LEU A CA 1
ATOM 738 C C . LEU A 1 96 ? 3.552 10.168 -0.580 1.00 87.44 96 LEU A C 1
ATOM 740 O O . LEU A 1 96 ? 4.253 10.314 -1.588 1.00 87.44 96 LEU A O 1
ATOM 744 N N . SER A 1 97 ? 3.214 8.962 -0.115 1.00 87.38 97 SER A N 1
ATOM 745 C CA . SER A 1 97 ? 3.589 7.720 -0.791 1.00 87.38 97 SER A CA 1
ATOM 746 C C . SER A 1 97 ? 2.955 7.628 -2.179 1.00 87.38 97 SER A C 1
ATOM 748 O O . SER A 1 97 ? 3.655 7.338 -3.147 1.00 87.38 97 SER A O 1
ATOM 750 N N . LEU A 1 98 ? 1.661 7.940 -2.302 1.00 87.12 98 LEU A N 1
ATOM 751 C CA . LEU A 1 98 ? 0.935 7.941 -3.571 1.00 87.12 98 LEU A CA 1
ATOM 752 C C . LEU A 1 98 ? 1.565 8.911 -4.576 1.00 87.12 98 LEU A C 1
ATOM 754 O O . LEU A 1 98 ? 1.818 8.524 -5.713 1.00 87.12 98 LEU A O 1
ATOM 758 N N . VAL A 1 99 ? 1.864 10.145 -4.159 1.00 89.69 99 VAL A N 1
ATOM 759 C CA . VAL A 1 99 ? 2.516 11.146 -5.020 1.00 89.69 99 VAL A CA 1
ATOM 760 C C . VAL A 1 99 ? 3.864 10.630 -5.519 1.00 89.69 99 VAL A C 1
ATOM 762 O O . VAL A 1 99 ? 4.138 10.679 -6.717 1.00 89.69 99 VAL A O 1
ATOM 765 N N . SER A 1 100 ? 4.678 10.063 -4.624 1.00 89.12 100 SER A N 1
ATOM 766 C CA . SER A 1 100 ? 5.980 9.485 -4.982 1.00 89.12 100 SER A CA 1
ATOM 767 C C . SER A 1 100 ? 5.843 8.327 -5.977 1.00 89.12 100 SER A C 1
ATOM 769 O O . SER A 1 100 ? 6.616 8.219 -6.927 1.00 89.12 100 SER A O 1
ATOM 771 N N . GLN A 1 101 ? 4.840 7.471 -5.779 1.00 90.31 101 GLN A N 1
ATOM 772 C CA . GLN A 1 101 ? 4.549 6.326 -6.638 1.00 90.31 101 GLN A CA 1
ATOM 773 C C . GLN A 1 101 ? 4.048 6.747 -8.027 1.00 90.31 101 GLN A C 1
ATOM 775 O O . GLN A 1 101 ? 4.493 6.187 -9.026 1.00 90.31 101 GLN A O 1
ATOM 780 N N . VAL A 1 102 ? 3.165 7.746 -8.107 1.00 90.12 102 VAL A N 1
ATOM 781 C CA . VAL A 1 102 ? 2.681 8.303 -9.380 1.00 90.12 102 VAL A CA 1
ATOM 782 C C . VAL A 1 102 ? 3.818 8.991 -10.132 1.00 90.12 102 VAL A C 1
ATOM 784 O O . VAL A 1 102 ? 3.960 8.787 -11.334 1.00 90.12 102 VAL A O 1
ATOM 787 N N . LEU A 1 103 ? 4.668 9.750 -9.437 1.00 92.81 103 LEU A N 1
ATOM 788 C CA . LEU A 1 103 ? 5.834 10.386 -10.049 1.00 92.81 103 LEU A CA 1
ATOM 789 C C . LEU A 1 103 ? 6.798 9.339 -10.617 1.00 92.81 103 LEU A C 1
ATOM 791 O O . LEU A 1 103 ? 7.227 9.465 -11.763 1.00 92.81 103 LEU A O 1
ATOM 795 N N . LEU A 1 104 ? 7.088 8.279 -9.855 1.00 91.44 104 LEU A N 1
ATOM 796 C CA .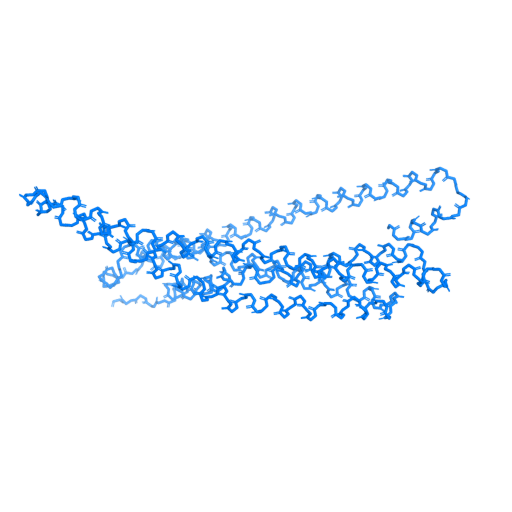 LEU A 1 104 ? 7.903 7.160 -10.329 1.00 91.44 104 LEU A CA 1
ATOM 797 C C . LEU A 1 104 ? 7.276 6.485 -11.555 1.00 91.44 104 LEU A C 1
ATOM 799 O O . LEU A 1 104 ? 7.981 6.237 -12.530 1.00 91.44 104 LEU A O 1
ATOM 803 N N . PHE A 1 105 ? 5.965 6.224 -11.526 1.00 92.31 105 PHE A N 1
ATOM 804 C CA . PHE A 1 105 ? 5.239 5.653 -12.659 1.00 92.31 105 PHE A CA 1
ATOM 805 C C . PHE A 1 105 ? 5.397 6.513 -13.913 1.00 92.31 105 PHE A C 1
ATOM 807 O O . PHE A 1 105 ? 5.790 5.994 -14.951 1.00 92.31 105 PHE A O 1
ATOM 814 N N . VAL A 1 106 ? 5.138 7.821 -13.812 1.00 94.25 106 VAL A N 1
ATOM 815 C CA . VAL A 1 106 ? 5.232 8.758 -14.942 1.00 94.25 106 VAL A CA 1
ATOM 816 C C . VAL A 1 106 ? 6.660 8.826 -15.479 1.00 94.25 106 VAL A C 1
ATOM 818 O O . VAL A 1 106 ? 6.853 8.762 -16.691 1.00 94.25 106 VAL A O 1
ATOM 821 N N . LEU A 1 107 ? 7.663 8.898 -14.598 1.00 94.94 107 LEU A N 1
ATOM 822 C CA . LEU A 1 107 ? 9.071 8.934 -14.993 1.00 94.94 107 LEU A CA 1
ATOM 823 C C . LEU A 1 107 ? 9.475 7.657 -15.743 1.00 94.94 107 LEU A C 1
ATOM 825 O O . LEU A 1 107 ? 10.051 7.729 -16.826 1.00 94.94 107 LEU A O 1
ATOM 829 N N . VAL A 1 108 ? 9.154 6.486 -15.186 1.00 93.81 108 VAL A N 1
ATOM 830 C CA . VAL A 1 108 ? 9.475 5.192 -15.802 1.00 93.81 108 VAL A CA 1
ATOM 831 C C . VAL A 1 108 ? 8.715 5.023 -17.115 1.00 93.81 108 VAL A C 1
ATOM 833 O O . VAL A 1 108 ? 9.316 4.647 -18.116 1.00 93.81 108 VAL A O 1
ATOM 836 N N . ALA A 1 109 ? 7.424 5.356 -17.143 1.00 94.06 109 ALA A N 1
ATOM 837 C CA . ALA A 1 109 ? 6.605 5.307 -18.347 1.00 94.06 109 ALA A CA 1
ATOM 838 C C . ALA A 1 109 ? 7.182 6.188 -19.464 1.00 94.06 109 ALA A C 1
ATOM 840 O O . ALA A 1 109 ? 7.294 5.731 -20.600 1.00 94.06 109 ALA A O 1
ATOM 841 N N . ALA A 1 110 ? 7.603 7.414 -19.139 1.00 95.56 110 ALA A N 1
ATOM 842 C CA . ALA A 1 110 ? 8.243 8.316 -20.090 1.00 95.56 110 ALA A CA 1
ATOM 843 C C . ALA A 1 110 ? 9.569 7.745 -20.617 1.00 95.56 110 ALA A C 1
ATOM 845 O O . ALA A 1 110 ? 9.791 7.751 -21.825 1.00 95.56 110 ALA A O 1
ATOM 846 N N . ILE A 1 111 ? 10.421 7.197 -19.739 1.00 93.81 111 ILE A N 1
ATOM 847 C CA . ILE A 1 111 ? 11.687 6.564 -20.145 1.00 93.81 111 ILE A CA 1
ATOM 848 C C . ILE A 1 111 ? 11.429 5.403 -21.113 1.00 93.81 111 ILE A C 1
ATOM 850 O O . ILE A 1 111 ? 12.099 5.313 -22.139 1.00 93.81 111 ILE A O 1
ATOM 854 N N . LEU A 1 112 ? 10.460 4.532 -20.816 1.00 93.88 112 LEU A N 1
ATOM 855 C CA . LEU A 1 112 ? 10.147 3.385 -21.670 1.00 93.88 112 LEU A CA 1
ATOM 856 C C . LEU A 1 112 ? 9.557 3.807 -23.017 1.00 93.88 112 LEU A C 1
ATOM 858 O O . LEU A 1 112 ? 9.971 3.278 -24.043 1.00 93.88 112 LEU A O 1
ATOM 862 N N . LEU A 1 113 ? 8.646 4.784 -23.027 1.00 94.81 113 LEU A N 1
ATOM 863 C CA . LEU A 1 113 ? 8.060 5.315 -24.261 1.00 94.81 113 LEU A CA 1
ATOM 864 C C . LEU A 1 113 ? 9.106 5.945 -25.181 1.00 94.81 113 LEU A C 1
ATOM 866 O O . LEU A 1 113 ? 9.013 5.790 -26.392 1.00 94.81 113 LEU A O 1
ATOM 870 N N . VAL A 1 114 ? 10.095 6.645 -24.619 1.00 93.88 114 VAL A N 1
ATOM 871 C CA . VAL A 1 114 ? 11.196 7.227 -25.402 1.00 93.88 114 VAL A CA 1
ATOM 872 C C . VAL A 1 114 ? 12.120 6.142 -25.965 1.00 93.88 114 VAL A C 1
ATOM 874 O O . VAL A 1 114 ? 12.702 6.343 -27.025 1.00 93.88 114 VAL A O 1
ATOM 877 N N . ARG A 1 115 ? 12.265 5.008 -25.268 1.00 90.56 115 ARG A N 1
ATOM 878 C CA . ARG A 1 115 ? 13.150 3.908 -25.676 1.00 90.56 115 ARG A CA 1
ATOM 879 C C . ARG A 1 115 ? 12.545 3.035 -26.763 1.00 90.56 115 ARG A C 1
ATOM 881 O O . ARG A 1 115 ? 13.146 2.885 -27.815 1.00 90.56 115 ARG A O 1
ATOM 888 N N . ASP A 1 116 ? 11.365 2.485 -26.509 1.00 91.94 116 ASP A N 1
ATOM 889 C CA . ASP A 1 116 ? 10.625 1.704 -27.496 1.00 91.94 116 ASP A CA 1
ATOM 890 C C . ASP A 1 116 ? 9.115 1.897 -27.265 1.00 91.94 116 ASP A C 1
ATOM 892 O O . ASP A 1 116 ? 8.537 1.304 -26.344 1.00 91.94 116 ASP A O 1
ATOM 896 N N . PRO A 1 117 ? 8.449 2.737 -28.081 1.00 92.75 117 PRO A N 1
ATOM 897 C CA . PRO A 1 117 ? 7.022 2.995 -27.938 1.00 92.75 117 PRO A CA 1
ATOM 898 C C . PRO A 1 117 ? 6.154 1.742 -28.100 1.00 92.75 117 PRO A C 1
ATOM 900 O O . PRO A 1 117 ? 5.118 1.635 -27.446 1.00 92.75 117 PRO A O 1
ATOM 903 N N . GLN A 1 118 ? 6.542 0.797 -28.963 1.00 92.12 118 GLN A N 1
ATOM 904 C CA . GLN A 1 118 ? 5.733 -0.391 -29.254 1.00 92.12 118 GLN A CA 1
ATOM 905 C C . GLN A 1 118 ? 5.726 -1.345 -28.055 1.00 92.12 118 GLN A C 1
ATOM 907 O O . GLN A 1 118 ? 4.662 -1.777 -27.603 1.00 92.12 118 GLN A O 1
ATOM 912 N N . LEU A 1 119 ? 6.903 -1.611 -27.490 1.00 91.75 119 LEU A N 1
ATOM 913 C CA . LEU A 1 119 ? 7.082 -2.452 -26.315 1.00 91.75 119 LEU A CA 1
ATOM 914 C C . LEU A 1 119 ? 6.488 -1.794 -25.061 1.00 91.75 119 LEU A C 1
ATOM 916 O O . LEU A 1 119 ? 5.873 -2.475 -24.238 1.00 91.75 119 LEU A O 1
ATOM 920 N N . ALA A 1 120 ? 6.594 -0.466 -24.938 1.00 93.56 120 ALA A N 1
ATOM 921 C CA . ALA A 1 120 ? 5.970 0.291 -23.853 1.00 93.56 120 ALA A CA 1
ATOM 922 C C . ALA A 1 120 ? 4.435 0.233 -23.906 1.00 93.56 120 ALA A C 1
ATOM 924 O O . ALA A 1 120 ? 3.800 -0.022 -22.883 1.00 93.56 120 ALA A O 1
ATOM 925 N N . LEU A 1 121 ? 3.824 0.404 -25.084 1.00 93.50 121 LEU A N 1
ATOM 926 C CA . LEU A 1 121 ? 2.371 0.272 -25.256 1.00 93.50 121 LEU A CA 1
ATOM 927 C C . LEU A 1 121 ? 1.882 -1.141 -24.927 1.00 93.50 121 LEU A C 1
ATOM 929 O O . LEU A 1 121 ? 0.840 -1.308 -24.293 1.00 93.50 121 LEU A O 1
ATOM 933 N N . LEU A 1 122 ? 2.657 -2.154 -25.312 1.00 91.94 122 LEU A N 1
ATOM 934 C CA . LEU A 1 122 ? 2.373 -3.551 -25.008 1.00 91.94 122 LEU A CA 1
ATOM 935 C C . LEU A 1 122 ? 2.454 -3.836 -23.498 1.00 91.94 122 LEU A C 1
ATOM 937 O O . LEU A 1 122 ? 1.601 -4.550 -22.971 1.00 91.94 122 LEU A O 1
ATOM 941 N N . ALA A 1 123 ? 3.389 -3.208 -22.777 1.00 90.75 123 ALA A N 1
ATOM 942 C CA . ALA A 1 123 ? 3.371 -3.209 -21.316 1.00 90.75 123 ALA A CA 1
ATOM 943 C C . ALA A 1 123 ? 2.109 -2.502 -20.783 1.00 90.75 123 ALA A C 1
ATOM 945 O O . ALA A 1 123 ? 1.357 -3.071 -19.992 1.00 90.75 123 ALA A O 1
ATOM 946 N N . PHE A 1 124 ? 1.796 -1.293 -21.253 1.00 92.12 124 PHE A N 1
ATOM 947 C CA . PHE A 1 124 ? 0.626 -0.549 -20.771 1.00 92.12 124 PHE A CA 1
ATOM 948 C C . PHE A 1 124 ? -0.710 -1.238 -21.037 1.00 92.12 124 PHE A C 1
ATOM 950 O O . PHE A 1 124 ? -1.648 -0.997 -20.285 1.00 92.12 124 PHE A O 1
ATOM 957 N N . LEU A 1 125 ? -0.804 -2.144 -22.010 1.00 92.06 125 LEU A N 1
ATOM 958 C CA . LEU A 1 125 ? -2.007 -2.942 -22.255 1.00 92.06 125 LEU A CA 1
ATOM 959 C C . LEU A 1 125 ? -2.441 -3.773 -21.031 1.00 92.06 125 LEU A C 1
ATOM 961 O O . LEU A 1 125 ? -3.626 -4.044 -20.844 1.00 92.06 125 LEU A O 1
ATOM 965 N N . ILE A 1 126 ? -1.494 -4.142 -20.166 1.00 90.69 126 ILE A N 1
ATOM 966 C CA . ILE A 1 126 ? -1.741 -4.940 -18.957 1.00 90.69 126 ILE A CA 1
ATOM 967 C C . ILE A 1 126 ? -2.234 -4.065 -17.798 1.00 90.69 126 ILE A C 1
ATOM 969 O O . ILE A 1 126 ? -2.981 -4.534 -16.935 1.00 90.69 126 ILE A O 1
ATOM 973 N N . ALA A 1 127 ? -1.879 -2.776 -17.790 1.00 90.38 127 ALA A N 1
ATOM 974 C CA . ALA A 1 127 ? -2.266 -1.852 -16.730 1.00 90.38 127 ALA A CA 1
ATOM 975 C C . ALA A 1 127 ? -3.799 -1.751 -16.546 1.00 90.38 127 ALA A C 1
ATOM 977 O O . ALA A 1 127 ? -4.251 -1.900 -15.407 1.00 90.38 127 ALA A O 1
ATOM 978 N N . PRO A 1 128 ? -4.632 -1.603 -17.602 1.00 91.69 128 PRO A N 1
ATOM 979 C CA . PRO A 1 128 ? -6.087 -1.653 -17.484 1.00 91.69 128 PRO A CA 1
ATOM 980 C C . PRO A 1 128 ? -6.613 -2.935 -16.835 1.00 91.69 128 PRO A C 1
ATOM 982 O O . PRO A 1 128 ? -7.552 -2.864 -16.046 1.00 91.69 128 PRO A O 1
ATOM 985 N N . ALA A 1 129 ? -6.012 -4.096 -17.119 1.00 93.12 129 ALA A N 1
ATOM 986 C CA . ALA A 1 129 ? -6.425 -5.366 -16.521 1.00 93.12 129 ALA A CA 1
ATOM 987 C C . ALA A 1 129 ? -6.140 -5.398 -15.010 1.00 93.12 129 ALA A C 1
ATOM 989 O O . ALA A 1 129 ? -7.013 -5.777 -14.225 1.00 93.12 129 ALA A O 1
ATOM 990 N N . ILE A 1 130 ? -4.958 -4.929 -14.592 1.00 90.88 130 ILE A N 1
ATOM 991 C CA . ILE A 1 130 ? -4.595 -4.780 -13.173 1.00 90.88 130 ILE A CA 1
ATOM 992 C C . ILE A 1 130 ? -5.582 -3.840 -12.471 1.00 90.88 130 ILE A C 1
ATOM 994 O O . ILE A 1 130 ? -6.144 -4.193 -11.433 1.00 90.88 130 ILE A O 1
ATOM 998 N N . VAL A 1 131 ? -5.843 -2.668 -13.060 1.00 89.12 131 VAL A N 1
ATOM 999 C CA . VAL A 1 131 ? -6.767 -1.667 -12.504 1.00 89.12 131 VAL A CA 1
ATOM 1000 C C . VAL A 1 131 ? -8.191 -2.216 -12.414 1.00 89.12 131 VAL A C 1
ATOM 1002 O O . VAL A 1 131 ? -8.841 -2.061 -11.381 1.00 89.12 131 VAL A O 1
ATOM 1005 N N . ALA A 1 132 ? -8.680 -2.900 -13.450 1.00 91.81 132 ALA A N 1
ATOM 1006 C CA . ALA A 1 132 ? -10.018 -3.484 -13.460 1.00 91.81 132 ALA A CA 1
ATOM 1007 C C . ALA A 1 132 ? -10.198 -4.518 -12.339 1.00 91.81 132 ALA A C 1
ATOM 1009 O O . ALA A 1 132 ? -11.196 -4.478 -11.614 1.00 91.81 132 ALA A O 1
ATOM 1010 N N . VAL A 1 133 ? -9.217 -5.405 -12.145 1.00 91.75 133 VAL A N 1
ATOM 1011 C CA . VAL A 1 133 ? -9.250 -6.408 -11.071 1.00 91.75 133 VAL A CA 1
ATOM 1012 C C . VAL A 1 133 ? -9.146 -5.755 -9.695 1.00 91.75 133 VAL A C 1
ATOM 1014 O O . VAL A 1 133 ? -9.910 -6.109 -8.796 1.00 91.75 133 VAL A O 1
ATOM 1017 N N . ALA A 1 134 ? -8.282 -4.753 -9.535 1.00 87.12 134 ALA A N 1
ATOM 1018 C CA . ALA A 1 134 ? -8.141 -4.006 -8.290 1.00 87.12 134 ALA A CA 1
ATOM 1019 C C . ALA A 1 134 ? -9.441 -3.264 -7.902 1.00 87.12 134 ALA A C 1
ATOM 1021 O O . ALA A 1 134 ? -9.894 -3.332 -6.754 1.00 87.12 134 ALA A O 1
ATOM 1022 N N . LEU A 1 135 ? -10.101 -2.607 -8.863 1.00 86.12 135 LEU A N 1
ATOM 1023 C CA . LEU A 1 135 ? -11.385 -1.928 -8.650 1.00 86.12 135 LEU A CA 1
ATOM 1024 C C . LEU A 1 135 ? -12.535 -2.916 -8.405 1.00 86.12 135 LEU A C 1
ATOM 1026 O O . LEU A 1 135 ? -13.382 -2.678 -7.537 1.00 86.12 135 LEU A O 1
ATOM 1030 N N . GLY A 1 136 ? -12.557 -4.041 -9.123 1.00 89.25 136 GLY A N 1
ATOM 1031 C CA . GLY A 1 136 ? -13.513 -5.125 -8.894 1.00 89.25 136 GLY A CA 1
ATOM 1032 C C . GLY A 1 136 ? -13.384 -5.695 -7.482 1.00 89.25 136 GLY A C 1
ATOM 1033 O O . GLY A 1 136 ? -14.377 -5.808 -6.757 1.00 89.25 136 GLY A O 1
ATOM 1034 N N . PHE A 1 137 ? -12.149 -5.947 -7.046 1.00 87.81 137 PHE A N 1
ATOM 1035 C CA . PHE A 1 137 ? -11.846 -6.390 -5.693 1.00 87.81 137 PHE A CA 1
ATOM 1036 C C . PHE A 1 137 ? -12.344 -5.406 -4.639 1.00 87.81 137 PHE A C 1
ATOM 1038 O O . PHE A 1 137 ? -13.024 -5.824 -3.705 1.00 87.81 137 PHE A O 1
ATOM 1045 N N . ARG A 1 138 ? -12.103 -4.099 -4.812 1.00 83.81 138 ARG A N 1
ATOM 1046 C CA . ARG A 1 138 ? -12.598 -3.062 -3.890 1.00 83.81 138 ARG A CA 1
ATOM 1047 C C . ARG A 1 138 ? -14.107 -3.181 -3.648 1.00 83.81 138 ARG A C 1
ATOM 1049 O O . ARG A 1 138 ? -14.561 -3.061 -2.508 1.00 83.81 138 ARG A O 1
ATOM 1056 N N . ARG A 1 139 ? -14.895 -3.428 -4.701 1.00 85.62 139 ARG A N 1
ATOM 1057 C CA . ARG A 1 139 ? -16.355 -3.588 -4.584 1.00 85.62 139 ARG A CA 1
ATOM 1058 C C . ARG A 1 139 ? -16.725 -4.819 -3.754 1.00 85.62 139 ARG A C 1
ATOM 1060 O O . ARG A 1 139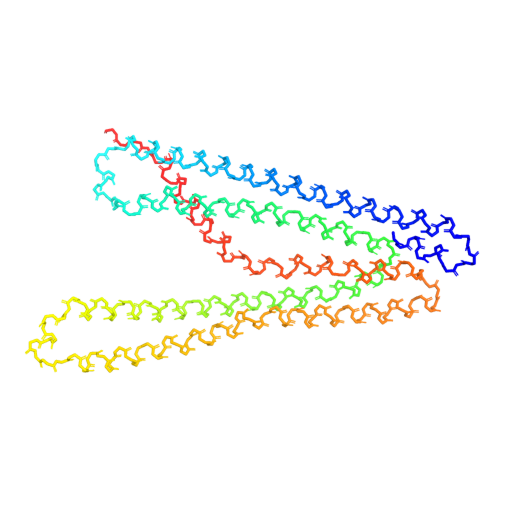 ? -17.593 -4.725 -2.887 1.00 85.62 139 ARG A O 1
ATOM 1067 N N . ILE A 1 140 ? -16.060 -5.948 -3.994 1.00 89.00 140 ILE A N 1
ATOM 1068 C CA . ILE A 1 140 ? -16.315 -7.214 -3.291 1.00 89.00 140 ILE A CA 1
ATOM 1069 C C . ILE A 1 140 ? -15.848 -7.123 -1.829 1.00 89.00 140 ILE A C 1
ATOM 1071 O O . ILE A 1 140 ? -16.594 -7.488 -0.918 1.00 89.00 140 ILE A O 1
ATOM 1075 N N . ALA A 1 141 ? -14.660 -6.560 -1.593 1.00 86.50 141 ALA A N 1
ATOM 1076 C CA . ALA A 1 141 ? -14.081 -6.340 -0.272 1.00 86.50 141 ALA A CA 1
ATOM 1077 C C . ALA A 1 141 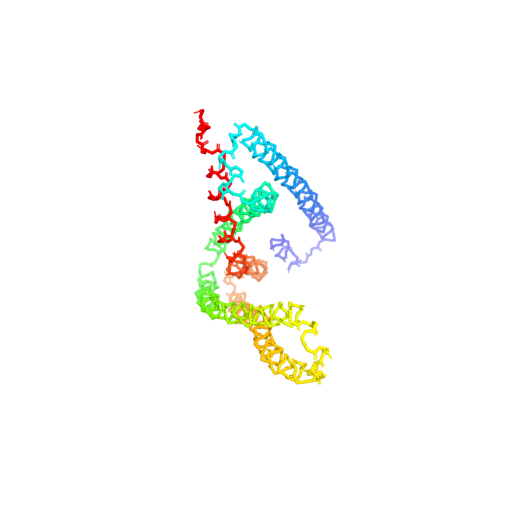? -14.996 -5.481 0.606 1.00 86.50 141 ALA A C 1
ATOM 1079 O O . ALA A 1 141 ? -15.273 -5.854 1.743 1.00 86.50 141 ALA A O 1
ATOM 1080 N N . ARG A 1 142 ? -15.574 -4.399 0.059 1.00 85.06 142 ARG A N 1
ATOM 1081 C CA . ARG A 1 142 ? -16.546 -3.562 0.784 1.00 85.06 142 ARG A CA 1
ATOM 1082 C C . ARG A 1 142 ? -17.729 -4.377 1.314 1.00 85.06 142 ARG A C 1
ATOM 1084 O O . ARG A 1 142 ? -18.105 -4.224 2.475 1.00 85.06 142 ARG A O 1
ATOM 1091 N N . ILE A 1 143 ? -18.306 -5.248 0.485 1.00 90.31 143 ILE A N 1
ATOM 1092 C CA . ILE A 1 143 ? -19.435 -6.102 0.886 1.00 90.31 143 ILE A CA 1
ATOM 1093 C C . ILE A 1 143 ? -18.985 -7.115 1.947 1.00 90.31 143 ILE A C 1
ATOM 1095 O O . ILE A 1 143 ? -19.693 -7.330 2.933 1.00 90.31 143 ILE A O 1
ATOM 1099 N N . SER A 1 144 ? -17.804 -7.717 1.777 1.00 90.94 144 SER A N 1
ATOM 1100 C CA . SER A 1 144 ? -17.248 -8.675 2.740 1.00 90.94 144 SER A CA 1
ATOM 1101 C C . SER A 1 144 ? -17.004 -8.036 4.107 1.00 90.94 144 SER A C 1
ATOM 1103 O O . SER A 1 144 ? -17.417 -8.595 5.121 1.00 90.94 144 SER A O 1
ATOM 1105 N N . THR A 1 145 ? -16.434 -6.827 4.139 1.00 86.69 145 THR A N 1
ATOM 1106 C CA . THR A 1 145 ? -16.230 -6.050 5.370 1.00 86.69 145 THR A CA 1
ATOM 1107 C C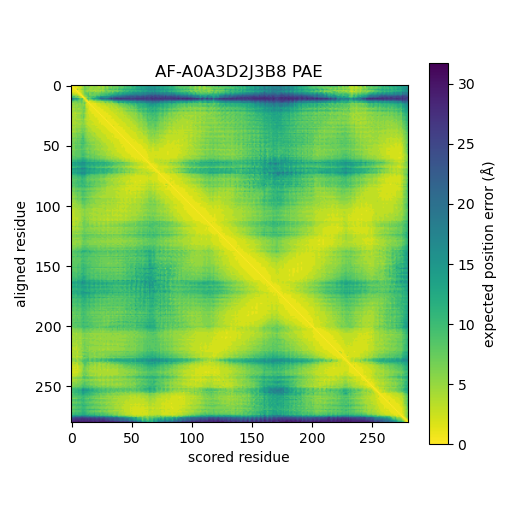 . THR A 1 145 ? -17.541 -5.768 6.076 1.00 86.69 145 THR A C 1
ATOM 1109 O O . THR A 1 145 ? -17.649 -6.019 7.271 1.00 86.69 145 THR A O 1
ATOM 1112 N N . GLN A 1 146 ? -18.567 -5.310 5.353 1.00 90.12 146 GLN A N 1
ATOM 1113 C CA . GLN A 1 146 ? -19.877 -5.051 5.956 1.00 90.12 146 GLN A CA 1
ATOM 1114 C C . GLN A 1 146 ? -20.490 -6.319 6.562 1.00 90.12 146 GLN A C 1
ATOM 1116 O O . GLN A 1 146 ? -21.078 -6.266 7.641 1.00 90.12 146 GLN A O 1
ATOM 1121 N N . ARG A 1 147 ? -20.343 -7.472 5.898 1.00 93.75 147 ARG A N 1
ATOM 1122 C CA . ARG A 1 147 ? -20.820 -8.760 6.425 1.00 93.75 147 ARG A CA 1
ATOM 1123 C C . ARG A 1 147 ? -20.048 -9.186 7.674 1.00 93.75 147 ARG A C 1
ATOM 1125 O O . ARG A 1 147 ? -20.684 -9.559 8.657 1.00 93.75 147 ARG A O 1
ATOM 1132 N N . SER A 1 148 ? -18.717 -9.088 7.653 1.00 92.62 148 SER A N 1
ATOM 1133 C CA . SER A 1 148 ? -17.864 -9.402 8.808 1.00 92.62 148 SER A CA 1
ATOM 1134 C C . SER A 1 148 ? -18.179 -8.493 10.000 1.00 92.62 148 SER A C 1
ATOM 1136 O O . SER A 1 148 ? -18.443 -8.992 11.091 1.00 92.62 148 SER A O 1
ATOM 1138 N N . GLN A 1 149 ? -18.310 -7.180 9.781 1.00 89.19 149 GLN A N 1
ATOM 1139 C CA . GLN A 1 149 ? -18.683 -6.218 10.824 1.00 89.19 149 GLN A CA 1
ATOM 1140 C C . GLN A 1 149 ? -20.063 -6.507 11.427 1.00 89.19 149 GLN A C 1
ATOM 1142 O O . GLN A 1 149 ? -20.195 -6.542 12.646 1.00 89.19 149 GLN A O 1
ATOM 1147 N N . ARG A 1 150 ? -21.088 -6.782 10.605 1.00 95.38 150 ARG A N 1
ATOM 1148 C CA . ARG A 1 150 ? -22.430 -7.150 11.106 1.00 95.38 150 ARG A CA 1
ATOM 1149 C C . ARG A 1 150 ? -22.428 -8.455 11.897 1.00 95.38 150 ARG A C 1
ATOM 1151 O O . ARG A 1 150 ? -23.200 -8.600 12.838 1.00 95.38 150 ARG A O 1
ATOM 1158 N N . SER A 1 151 ? -21.616 -9.429 11.491 1.00 95.62 151 SER A N 1
ATOM 1159 C CA . SER A 1 151 ? -21.502 -10.693 12.219 1.00 95.62 151 SER A CA 1
ATOM 1160 C C . SER A 1 151 ? -20.746 -10.508 13.537 1.00 95.62 151 SER A C 1
ATOM 1162 O O . SER A 1 151 ? -21.158 -11.064 14.545 1.00 95.62 151 SER A O 1
ATOM 1164 N N . SER A 1 152 ? -19.703 -9.674 13.544 1.00 95.69 152 SER A N 1
ATOM 1165 C CA . SER A 1 152 ? -18.953 -9.302 14.750 1.00 95.69 152 SER A CA 1
ATOM 1166 C C . SER A 1 152 ? -19.836 -8.559 15.758 1.00 95.69 152 SER A C 1
ATOM 1168 O O . SER A 1 152 ? -19.856 -8.890 16.937 1.00 95.69 152 SER A O 1
ATOM 1170 N N . ALA A 1 153 ? -20.656 -7.615 15.285 1.00 94.44 153 ALA A N 1
ATOM 1171 C CA . ALA A 1 153 ? -21.609 -6.897 16.129 1.00 94.44 153 ALA A CA 1
ATOM 1172 C C . ALA A 1 153 ? -22.635 -7.832 16.791 1.00 94.44 153 ALA A C 1
ATOM 1174 O O . ALA A 1 153 ? -22.974 -7.627 17.950 1.00 94.44 153 ALA A O 1
ATOM 1175 N N . ARG A 1 154 ? -23.095 -8.876 16.084 1.00 96.50 154 ARG A N 1
ATOM 1176 C CA . ARG A 1 154 ? -23.994 -9.894 16.652 1.00 96.50 154 ARG A CA 1
ATOM 1177 C C . ARG A 1 154 ? -23.327 -10.720 17.747 1.00 96.50 154 ARG A C 1
ATOM 1179 O O . ARG A 1 154 ? -23.931 -10.896 18.796 1.00 96.50 154 ARG A O 1
ATOM 1186 N N . VAL A 1 155 ? -22.085 -11.160 17.529 1.00 97.12 155 VAL A N 1
ATOM 1187 C CA . VAL A 1 155 ? -21.292 -11.850 18.562 1.00 97.12 155 VAL A CA 1
ATOM 1188 C C . VAL A 1 155 ? -21.135 -10.956 19.793 1.00 97.12 155 VAL A C 1
ATOM 1190 O O . VAL A 1 155 ? -21.461 -11.379 20.895 1.00 97.12 155 VAL A O 1
ATOM 1193 N N . ASN A 1 156 ? -20.712 -9.702 19.610 1.00 94.94 156 ASN A N 1
ATOM 1194 C CA . ASN A 1 156 ? -20.526 -8.765 20.720 1.00 94.94 156 ASN A CA 1
ATOM 1195 C C . ASN A 1 156 ? -21.835 -8.478 21.471 1.00 94.94 156 ASN A C 1
ATOM 1197 O O . ASN A 1 156 ? -21.830 -8.436 22.697 1.00 94.94 156 ASN A O 1
ATOM 1201 N N . GLY A 1 157 ? -22.947 -8.310 20.749 1.00 96.31 157 GLY A N 1
ATOM 1202 C CA . GLY A 1 157 ? -24.265 -8.101 21.348 1.00 96.31 157 GLY A CA 1
ATOM 1203 C C . GLY A 1 157 ? -24.726 -9.299 22.179 1.00 96.31 157 GLY A C 1
ATOM 1204 O O . GLY A 1 157 ? -25.147 -9.119 23.316 1.00 96.31 157 GLY A O 1
ATOM 1205 N N . ASN A 1 158 ? -24.569 -10.518 21.657 1.00 96.81 158 ASN A N 1
ATOM 1206 C CA . ASN A 1 158 ? -24.924 -11.735 22.387 1.00 96.81 158 ASN A CA 1
ATOM 1207 C C . ASN A 1 158 ? -24.032 -11.943 23.622 1.00 96.81 158 ASN A C 1
ATOM 1209 O O . ASN A 1 158 ? -24.534 -12.234 24.701 1.00 96.81 158 ASN A O 1
ATOM 1213 N N . VAL A 1 159 ? -22.722 -11.696 23.515 1.00 96.31 159 VAL A N 1
ATOM 1214 C CA . VAL A 1 159 ? -21.818 -11.726 24.679 1.00 96.31 159 VAL A CA 1
ATOM 1215 C C . VAL A 1 159 ? -22.249 -10.710 25.740 1.00 96.31 159 VAL A C 1
ATOM 1217 O O . VAL A 1 159 ? -22.259 -11.032 26.927 1.00 96.31 159 VAL A O 1
ATOM 1220 N N . GLN A 1 160 ? -22.634 -9.498 25.331 1.00 96.50 160 GLN A N 1
ATOM 1221 C CA . GLN A 1 160 ? -23.122 -8.473 26.251 1.00 96.50 160 GLN A CA 1
ATOM 1222 C C . GLN A 1 160 ? -24.411 -8.911 26.961 1.00 96.50 160 GLN A C 1
ATOM 1224 O O . GLN A 1 160 ? -24.499 -8.779 28.179 1.00 96.50 160 GLN A O 1
ATOM 1229 N N . GLU A 1 161 ? -25.371 -9.482 26.230 1.00 95.31 161 GLU A N 1
ATOM 1230 C CA . GLU A 1 161 ? -26.612 -10.029 26.789 1.00 95.31 161 GLU A CA 1
ATOM 1231 C C . GLU A 1 161 ? -26.344 -11.160 27.791 1.00 95.31 161 GLU A C 1
ATOM 1233 O O . GLU A 1 161 ? -26.881 -11.139 28.900 1.00 95.31 161 GLU A O 1
ATOM 1238 N N . ILE A 1 162 ? -25.446 -12.095 27.455 1.00 95.12 162 ILE A N 1
ATOM 1239 C CA . ILE A 1 162 ? -25.061 -13.199 28.342 1.00 95.12 162 ILE A CA 1
ATOM 1240 C C . ILE A 1 162 ? -24.455 -12.675 29.645 1.00 95.12 162 ILE A C 1
ATOM 1242 O O . ILE A 1 162 ? -24.818 -13.135 30.727 1.00 95.12 162 ILE A O 1
ATOM 1246 N N . ILE A 1 163 ? -23.547 -11.701 29.558 1.00 94.50 163 ILE A N 1
ATOM 1247 C CA . ILE A 1 163 ? -22.883 -11.121 30.731 1.00 94.50 163 ILE A CA 1
ATOM 1248 C C . ILE A 1 163 ? -23.881 -10.346 31.593 1.00 94.50 163 ILE A C 1
ATOM 1250 O O . ILE A 1 163 ? -23.890 -10.509 32.813 1.00 94.50 163 ILE A O 1
ATOM 1254 N N . SER A 1 164 ? -24.747 -9.534 30.984 1.00 95.56 164 SER A N 1
ATOM 1255 C CA . SER A 1 164 ? -25.777 -8.790 31.715 1.00 95.56 164 SER A CA 1
ATOM 1256 C C . SER A 1 164 ? -26.828 -9.710 32.352 1.00 95.56 164 SER A C 1
ATOM 1258 O O . SER A 1 164 ? -27.321 -9.410 33.437 1.00 95.56 164 SER A O 1
ATOM 1260 N N . GLY A 1 165 ? -27.144 -10.842 31.716 1.00 94.56 165 GLY A N 1
ATOM 1261 C CA . GLY A 1 165 ? -28.123 -11.830 32.179 1.00 94.56 165 GLY A CA 1
ATOM 1262 C C . GLY A 1 165 ? -27.561 -12.958 33.052 1.00 94.56 165 GLY A C 1
ATOM 1263 O O . GLY A 1 165 ? -28.321 -13.840 33.458 1.00 94.56 165 GLY A O 1
ATOM 1264 N N . ILE A 1 166 ? -26.259 -12.959 33.368 1.00 95.81 166 ILE A N 1
ATOM 1265 C CA . ILE A 1 166 ? -25.573 -14.130 33.942 1.00 95.81 166 ILE A CA 1
ATOM 1266 C C . ILE A 1 166 ? -26.173 -14.601 35.273 1.00 95.81 166 ILE A C 1
ATOM 1268 O O . ILE A 1 166 ? -26.270 -15.802 35.522 1.00 95.81 166 ILE A O 1
ATOM 1272 N N . THR A 1 167 ? -26.634 -13.676 36.117 1.00 97.31 167 THR A N 1
ATOM 1273 C CA . THR A 1 167 ? -27.264 -14.001 37.404 1.00 97.31 167 THR A CA 1
ATOM 1274 C C . THR A 1 167 ? -28.571 -14.769 37.209 1.00 97.31 167 THR A C 1
ATOM 1276 O O . THR A 1 167 ? -28.825 -15.749 37.906 1.00 97.31 167 THR A O 1
ATOM 1279 N N . ILE A 1 168 ? -29.391 -14.363 36.234 1.00 95.88 168 ILE A N 1
ATOM 1280 C CA . ILE A 1 168 ? -30.645 -15.050 35.895 1.00 95.88 168 ILE A CA 1
ATOM 1281 C C . ILE A 1 168 ? -30.316 -16.431 35.321 1.00 95.88 168 ILE A C 1
ATOM 1283 O O . ILE A 1 168 ? -30.849 -17.433 35.793 1.00 95.88 168 ILE A O 1
ATOM 1287 N N . ALA A 1 169 ? -29.371 -16.498 34.381 1.00 95.38 169 ALA A N 1
ATOM 1288 C CA . ALA A 1 169 ? -28.928 -17.748 33.772 1.00 95.38 169 ALA A CA 1
ATOM 1289 C C . ALA A 1 169 ? -28.486 -18.786 34.815 1.00 95.38 169 ALA A C 1
ATOM 1291 O O . ALA A 1 169 ? -28.933 -19.930 34.778 1.00 95.38 169 ALA A O 1
ATOM 1292 N N . LYS A 1 170 ? -27.666 -18.364 35.786 1.00 96.31 170 LYS A N 1
ATOM 1293 C CA . LYS A 1 170 ? -27.176 -19.197 36.895 1.00 96.31 170 LYS A CA 1
ATOM 1294 C C . LYS A 1 170 ? -28.309 -19.676 37.803 1.00 96.31 170 LYS A C 1
ATOM 1296 O O . LYS A 1 170 ? -28.361 -20.856 38.138 1.00 96.31 170 LYS A O 1
ATOM 1301 N N . ASN A 1 171 ? -29.237 -18.787 38.163 1.00 97.50 171 ASN A N 1
ATOM 1302 C CA . ASN A 1 171 ? -30.374 -19.127 39.026 1.00 97.50 171 ASN A CA 1
ATOM 1303 C C . ASN A 1 171 ? -31.319 -20.155 38.384 1.00 97.50 171 ASN A C 1
ATOM 1305 O O . ASN A 1 171 ? -31.834 -21.030 39.077 1.00 97.50 171 ASN A O 1
ATOM 1309 N N . PHE A 1 172 ? -31.516 -20.087 37.065 1.00 96.94 172 PHE A N 1
ATOM 1310 C CA . PHE A 1 172 ? -32.371 -21.018 36.319 1.00 96.94 172 PHE A CA 1
ATOM 1311 C C . PHE A 1 172 ? -31.610 -22.192 35.675 1.00 96.94 172 PHE A C 1
ATOM 1313 O O . PHE A 1 172 ? -32.221 -22.993 34.964 1.00 96.94 172 PHE A O 1
ATOM 1320 N N . ARG A 1 173 ? -30.297 -22.315 35.929 1.00 96.56 173 ARG A N 1
ATOM 1321 C CA . ARG A 1 173 ? -29.402 -23.344 35.362 1.00 96.56 173 ARG A CA 1
ATOM 1322 C C . ARG A 1 173 ? -29.447 -23.403 33.821 1.00 96.56 173 ARG A C 1
ATOM 1324 O O . ARG A 1 173 ? -29.502 -24.482 33.235 1.00 96.56 173 ARG A O 1
ATOM 1331 N N . GLN A 1 174 ? -29.498 -22.234 33.174 1.00 96.00 174 GLN A N 1
ATOM 1332 C CA . GLN A 1 174 ? -29.643 -22.051 31.719 1.00 96.00 174 GLN A CA 1
ATOM 1333 C C . GLN A 1 174 ? -28.316 -21.778 30.989 1.00 96.00 174 GLN A C 1
ATOM 1335 O O . GLN A 1 174 ? -28.320 -21.454 29.804 1.00 96.00 174 GLN A O 1
ATOM 1340 N N . GLU A 1 175 ? -27.165 -21.898 31.655 1.00 95.69 175 GLU A N 1
ATOM 1341 C CA . GLU A 1 175 ? -25.875 -21.501 31.070 1.00 95.69 175 GLU A CA 1
ATOM 1342 C C . GLU A 1 175 ? -25.519 -22.302 29.816 1.00 95.69 175 GLU A C 1
ATOM 1344 O O . GLU A 1 175 ? -24.959 -21.743 28.876 1.00 95.69 175 GLU A O 1
ATOM 1349 N N . GLN A 1 176 ? -25.868 -23.592 29.784 1.00 95.69 176 GLN A N 1
ATOM 1350 C CA . GLN A 1 176 ? -25.617 -24.444 28.623 1.00 95.69 176 GLN A CA 1
ATOM 1351 C C . GLN A 1 176 ? -26.442 -24.000 27.409 1.00 95.69 176 GLN A C 1
ATOM 1353 O O . GLN A 1 176 ? -25.897 -23.905 26.317 1.00 95.69 176 GLN A O 1
ATOM 1358 N N . ASN A 1 177 ? -27.714 -23.643 27.608 1.00 94.50 177 ASN A N 1
ATOM 1359 C CA . ASN A 1 177 ? -28.576 -23.164 26.524 1.00 94.50 177 ASN A CA 1
ATOM 1360 C C . ASN A 1 177 ? -28.039 -21.858 25.921 1.00 94.50 177 ASN A C 1
ATOM 1362 O O . ASN A 1 177 ? -27.978 -21.717 24.703 1.00 94.50 177 ASN A O 1
ATOM 1366 N N . MET A 1 178 ? -27.579 -20.932 26.767 1.00 95.31 178 MET A N 1
ATOM 1367 C CA . MET A 1 178 ? -26.964 -19.678 26.310 1.00 95.31 178 MET A CA 1
ATOM 1368 C C . MET A 1 178 ? -25.627 -19.916 25.599 1.00 95.31 178 MET A C 1
ATOM 1370 O O . MET A 1 178 ? -25.304 -19.226 24.634 1.00 95.31 178 MET A O 1
ATOM 1374 N N . TYR A 1 179 ? -24.847 -20.903 26.051 1.00 95.12 179 TYR A N 1
ATOM 1375 C CA . TYR A 1 179 ? -23.621 -21.310 25.370 1.00 95.12 179 TYR A CA 1
ATOM 1376 C C . TYR A 1 179 ? -23.899 -21.920 23.991 1.00 95.12 179 TYR A C 1
ATOM 1378 O O . TYR A 1 179 ? -23.189 -21.601 23.037 1.00 95.12 179 TYR A O 1
ATOM 1386 N N . ASP A 1 180 ? -24.919 -22.770 23.873 1.00 96.25 180 ASP A N 1
ATOM 1387 C CA . ASP A 1 180 ? -25.285 -23.403 22.607 1.00 96.25 180 ASP A CA 1
ATOM 1388 C C . ASP A 1 180 ? -25.784 -22.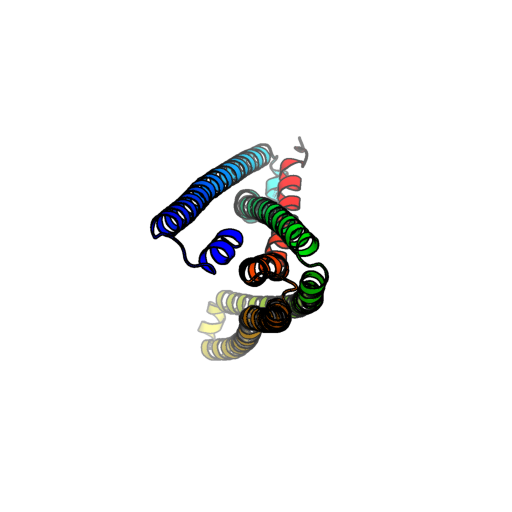358 21.591 1.00 96.25 180 ASP A C 1
ATOM 1390 O O . ASP A 1 180 ? -25.350 -22.370 20.439 1.00 96.25 180 ASP A O 1
ATOM 1394 N N . GLU A 1 181 ? -26.572 -21.370 22.030 1.00 95.12 181 GLU A N 1
ATOM 1395 C CA . GLU A 1 181 ? -26.956 -20.225 21.191 1.00 95.12 181 GLU A CA 1
ATOM 1396 C C . GLU A 1 181 ? -25.739 -19.383 20.764 1.00 95.12 181 GLU A C 1
ATOM 1398 O O . GLU A 1 181 ? -25.566 -19.069 19.580 1.00 95.12 181 GLU A O 1
ATOM 1403 N N . PHE A 1 182 ? -24.845 -19.057 21.706 1.00 96.56 182 PHE A N 1
ATOM 1404 C CA . PHE A 1 182 ? -23.603 -18.343 21.399 1.00 96.56 182 PHE A CA 1
ATOM 1405 C C . PHE A 1 182 ? -22.753 -19.102 20.377 1.00 96.56 182 PHE A C 1
ATOM 1407 O O . PHE A 1 182 ? -22.176 -18.494 19.470 1.00 96.56 182 PHE A O 1
ATOM 1414 N N . LYS A 1 183 ? -22.664 -20.428 20.505 1.00 97.62 183 LYS A N 1
ATOM 1415 C CA . LYS A 1 183 ? -21.872 -21.283 19.620 1.00 97.62 183 LYS A CA 1
ATOM 1416 C C . LYS A 1 183 ? -22.335 -21.163 18.169 1.00 97.62 183 LYS A C 1
ATOM 1418 O O . LYS A 1 183 ? -21.482 -21.003 17.295 1.00 97.62 183 LYS A O 1
ATOM 1423 N N . ASP A 1 184 ? -23.642 -21.154 17.917 1.00 96.88 184 ASP A N 1
ATOM 1424 C CA . ASP A 1 184 ? -24.200 -20.996 16.570 1.00 96.88 184 ASP A CA 1
ATOM 1425 C C . ASP A 1 184 ? -23.895 -19.609 15.979 1.00 96.88 184 ASP A C 1
ATOM 1427 O O . ASP A 1 184 ? -23.438 -19.487 14.833 1.00 96.88 184 ASP A O 1
ATOM 1431 N N . ILE A 1 185 ? -24.060 -18.548 16.780 1.00 97.19 185 ILE A N 1
ATOM 1432 C CA . ILE A 1 185 ? -23.734 -17.167 16.380 1.00 97.19 185 ILE A CA 1
ATOM 1433 C C . ILE A 1 185 ? -22.234 -17.036 16.074 1.00 97.19 185 ILE A C 1
ATOM 1435 O O . ILE A 1 185 ? -21.834 -16.450 15.059 1.00 97.19 185 ILE A O 1
ATOM 1439 N N . ASN A 1 186 ? -21.389 -17.615 16.926 1.00 97.56 186 ASN A N 1
ATOM 1440 C CA . ASN A 1 186 ? -19.942 -17.603 16.770 1.00 97.56 186 ASN A CA 1
ATOM 1441 C C . ASN A 1 186 ? -19.494 -18.416 15.544 1.00 97.56 186 ASN A C 1
ATOM 1443 O O . ASN A 1 186 ? -18.597 -17.995 14.811 1.00 97.56 186 ASN A O 1
ATOM 1447 N N . GLN A 1 187 ? -20.151 -19.540 15.251 1.00 97.88 187 GLN A N 1
ATOM 1448 C CA . GLN A 1 187 ? -19.873 -20.342 14.062 1.00 97.88 187 GLN A CA 1
ATOM 1449 C C . GLN A 1 187 ? -20.244 -19.596 12.770 1.00 97.88 187 GLN A C 1
ATOM 1451 O O . GLN A 1 187 ? -19.487 -19.626 11.793 1.00 97.88 187 GLN A O 1
ATOM 1456 N N . GLN A 1 188 ? -21.347 -18.838 12.765 1.00 96.38 188 GLN A N 1
ATOM 1457 C CA . GLN A 1 188 ? -21.666 -17.940 11.653 1.00 96.38 188 GLN A CA 1
ATOM 1458 C C . GLN A 1 188 ? -20.566 -16.883 11.452 1.00 96.38 188 GLN A C 1
ATOM 1460 O O . GLN A 1 188 ? -20.129 -16.655 10.318 1.00 96.38 188 GLN A O 1
ATOM 1465 N N . TRP A 1 189 ? -20.087 -16.267 12.537 1.00 97.12 189 TRP A N 1
ATOM 1466 C CA . TRP A 1 189 ? -18.990 -15.296 12.486 1.00 97.12 189 TRP A CA 1
ATOM 1467 C C . TRP A 1 189 ? -17.690 -15.908 11.962 1.00 97.12 189 TRP A C 1
ATOM 1469 O O . TRP A 1 189 ? -17.049 -15.314 11.089 1.00 97.12 189 TRP A O 1
ATOM 1479 N N . TYR A 1 190 ? -17.356 -17.124 12.397 1.00 97.12 190 TYR A N 1
ATOM 1480 C CA . TYR A 1 190 ? -16.219 -17.887 11.889 1.00 97.12 190 TYR A CA 1
ATOM 1481 C C . TYR A 1 190 ? -16.296 -18.072 10.367 1.00 97.12 190 TYR A C 1
ATOM 1483 O O . TYR A 1 190 ? -15.369 -17.686 9.655 1.00 97.12 190 TYR A O 1
ATOM 1491 N N . HIS A 1 191 ? -17.415 -18.572 9.832 1.00 97.25 191 HIS A N 1
ATOM 1492 C CA . HIS A 1 191 ? -17.560 -18.791 8.388 1.00 97.25 191 HIS A CA 1
ATOM 1493 C C . HIS A 1 191 ? -17.475 -17.492 7.573 1.00 97.25 191 HIS A C 1
ATOM 1495 O O . HIS A 1 191 ? -16.856 -17.461 6.503 1.00 97.25 191 HIS A O 1
ATOM 1501 N N . VAL A 1 192 ? -18.063 -16.402 8.079 1.00 96.06 192 VAL A N 1
ATOM 1502 C CA . VAL A 1 192 ? -17.976 -15.082 7.438 1.00 96.06 192 VAL A CA 1
ATOM 1503 C C . VAL A 1 192 ? -16.531 -14.574 7.417 1.00 96.06 192 VAL A C 1
ATOM 1505 O O . VAL A 1 192 ? -16.089 -14.038 6.393 1.00 96.06 192 VAL A O 1
ATOM 1508 N N . ASN A 1 193 ? -15.780 -14.760 8.504 1.00 92.50 193 ASN A N 1
ATOM 1509 C CA . ASN A 1 193 ? -14.386 -14.332 8.580 1.00 92.50 193 ASN A CA 1
ATOM 1510 C C . ASN A 1 193 ? -13.447 -15.199 7.753 1.00 92.50 193 ASN A C 1
ATOM 1512 O O . ASN A 1 193 ? -12.613 -14.638 7.052 1.00 92.50 193 ASN A O 1
ATOM 1516 N N . VAL A 1 194 ? -13.610 -16.523 7.744 1.00 95.94 194 VAL A N 1
ATOM 1517 C CA . VAL A 1 194 ? -12.816 -17.411 6.879 1.00 95.94 194 VAL A CA 1
ATOM 1518 C C . VAL A 1 194 ? -12.997 -17.022 5.413 1.00 95.94 194 VAL A C 1
ATOM 1520 O O . VAL A 1 194 ? -12.019 -16.818 4.695 1.00 95.94 194 VAL A O 1
ATOM 1523 N N . ARG A 1 195 ? -14.244 -16.817 4.969 1.00 93.75 195 ARG A N 1
ATOM 1524 C CA . ARG A 1 195 ? -14.530 -16.387 3.592 1.00 93.75 195 ARG A CA 1
ATOM 1525 C C . ARG A 1 195 ? -13.946 -15.009 3.274 1.00 93.75 195 ARG A C 1
ATOM 1527 O O . ARG A 1 195 ? -13.417 -14.811 2.182 1.00 93.75 195 ARG A O 1
ATOM 1534 N N . SER A 1 196 ? -14.026 -14.071 4.218 1.00 90.88 196 SER A N 1
ATOM 1535 C CA . SER A 1 196 ? -13.394 -12.753 4.078 1.00 90.88 196 SER A CA 1
ATOM 1536 C C . SER A 1 196 ? -11.871 -12.878 4.004 1.00 90.88 196 SER A C 1
ATOM 1538 O O . SER A 1 196 ? -11.245 -12.231 3.174 1.00 90.88 196 SER A O 1
ATOM 1540 N N . GLY A 1 197 ? -11.275 -13.758 4.808 1.00 88.50 197 GLY A N 1
ATOM 1541 C CA . GLY A 1 197 ? -9.846 -14.048 4.805 1.00 88.50 197 GLY A CA 1
ATOM 1542 C C . GLY A 1 197 ? -9.365 -14.586 3.461 1.00 88.50 197 GLY A C 1
ATOM 1543 O O . GLY A 1 197 ? -8.371 -14.091 2.939 1.00 88.50 197 GLY A O 1
ATOM 1544 N N . PHE A 1 198 ? -10.086 -15.530 2.850 1.00 91.38 198 PHE A N 1
ATOM 1545 C CA . PHE A 1 198 ? -9.761 -16.007 1.499 1.00 91.38 198 PHE A CA 1
ATOM 1546 C C . PHE A 1 198 ? -9.816 -14.892 0.456 1.00 91.38 198 PHE A C 1
ATOM 1548 O O . PHE A 1 198 ? -8.931 -14.802 -0.392 1.00 91.38 198 PHE A O 1
ATOM 1555 N N . LEU A 1 199 ? -10.820 -14.016 0.538 1.00 88.81 199 LEU A N 1
ATOM 1556 C CA . LEU A 1 199 ? -10.916 -12.856 -0.341 1.00 88.81 199 LEU A CA 1
ATOM 1557 C C . LEU A 1 199 ? -9.687 -11.944 -0.182 1.00 88.81 199 LEU A C 1
ATOM 1559 O O . LEU A 1 199 ? -9.028 -11.635 -1.172 1.00 88.81 199 LEU A O 1
ATOM 1563 N N . TYR A 1 200 ? -9.347 -11.557 1.050 1.00 85.06 200 TYR A N 1
ATOM 1564 C CA . TYR A 1 200 ? -8.226 -10.652 1.325 1.00 85.06 200 TYR A CA 1
ATOM 1565 C C . TYR A 1 200 ? -6.859 -11.238 0.979 1.00 85.06 200 TYR A C 1
ATOM 1567 O O . TYR A 1 200 ? -6.012 -10.517 0.464 1.00 85.06 200 TYR A O 1
ATOM 1575 N N . ASN A 1 201 ? -6.645 -12.532 1.210 1.00 87.62 201 ASN A N 1
ATOM 1576 C CA . ASN A 1 201 ? -5.380 -13.181 0.867 1.00 87.62 201 ASN A CA 1
ATOM 1577 C C . ASN A 1 201 ? -5.270 -13.510 -0.631 1.00 87.62 201 ASN A C 1
ATOM 1579 O O . ASN A 1 201 ? -4.164 -13.635 -1.144 1.00 87.62 201 ASN A O 1
ATOM 1583 N N . GLY A 1 202 ? -6.394 -13.626 -1.347 1.00 89.00 202 GLY A N 1
ATOM 1584 C CA . GLY A 1 202 ? -6.414 -13.978 -2.768 1.00 89.00 202 GLY A CA 1
ATOM 1585 C C . GLY A 1 202 ? -6.068 -12.832 -3.724 1.00 89.00 202 GLY A C 1
ATOM 1586 O O . GLY A 1 202 ? -5.637 -13.093 -4.845 1.00 89.00 202 GLY A O 1
ATOM 1587 N N . ILE A 1 203 ? -6.212 -11.568 -3.309 1.00 86.50 203 ILE A N 1
ATOM 1588 C CA . ILE A 1 203 ? -6.036 -10.424 -4.220 1.00 86.50 203 ILE A CA 1
ATOM 1589 C C . ILE A 1 203 ? -4.608 -10.284 -4.748 1.00 86.50 203 ILE A C 1
ATOM 1591 O O . ILE A 1 203 ? -4.416 -10.150 -5.954 1.00 86.50 203 ILE A O 1
ATOM 1595 N N . PHE A 1 204 ? -3.605 -10.345 -3.870 1.00 85.69 204 PHE A N 1
ATOM 1596 C CA . PHE A 1 204 ? -2.208 -10.196 -4.272 1.00 85.69 204 PHE A CA 1
ATOM 1597 C C . PHE A 1 204 ? -1.754 -11.313 -5.219 1.00 85.69 204 PHE A C 1
ATOM 1599 O O . PHE A 1 204 ? -1.196 -10.974 -6.258 1.00 85.69 204 PHE A O 1
ATOM 1606 N N . PRO A 1 205 ? -2.041 -12.605 -4.959 1.00 91.44 205 PRO A N 1
ATOM 1607 C CA . PRO A 1 205 ? -1.787 -13.674 -5.922 1.00 91.44 205 PRO A CA 1
ATOM 1608 C C . PRO A 1 205 ? -2.417 -13.424 -7.296 1.00 91.44 205 PRO A C 1
ATOM 1610 O O . PRO A 1 205 ? -1.740 -13.577 -8.308 1.00 91.44 205 PRO A O 1
ATOM 1613 N N . VAL A 1 206 ? -3.681 -12.990 -7.356 1.00 92.56 206 VAL A N 1
ATOM 1614 C CA . VAL A 1 206 ? -4.358 -12.711 -8.636 1.00 92.56 206 VAL A CA 1
ATOM 1615 C C . VAL A 1 206 ? -3.684 -11.553 -9.377 1.00 92.56 206 VAL A C 1
ATOM 1617 O O . VAL A 1 206 ? -3.390 -11.671 -10.566 1.00 92.56 206 VAL A O 1
ATOM 1620 N N . LEU A 1 207 ? -3.395 -10.448 -8.683 1.00 90.56 207 LEU A N 1
ATOM 1621 C CA . LEU A 1 207 ? -2.696 -9.303 -9.272 1.00 90.56 207 LEU A CA 1
ATOM 1622 C C . LEU A 1 207 ? -1.283 -9.678 -9.735 1.00 90.56 207 LEU A C 1
ATOM 1624 O O . LEU A 1 207 ? -0.858 -9.249 -10.805 1.00 90.56 207 LEU A O 1
ATOM 1628 N N . LEU A 1 208 ? -0.581 -10.518 -8.970 1.00 90.12 208 LEU A N 1
ATOM 1629 C CA . LEU A 1 208 ? 0.750 -11.014 -9.303 1.00 90.12 208 LEU A CA 1
ATOM 1630 C C . LEU A 1 208 ? 0.723 -11.906 -10.551 1.00 90.12 208 LEU A C 1
ATOM 1632 O O . LEU A 1 208 ? 1.619 -11.805 -11.384 1.00 90.12 208 LEU A O 1
ATOM 1636 N N . VAL A 1 209 ? -0.296 -12.754 -10.717 1.00 93.75 209 VAL A N 1
ATOM 1637 C CA . VAL A 1 209 ? -0.468 -13.561 -11.936 1.00 93.75 209 VAL A CA 1
ATOM 1638 C C . VAL A 1 209 ? -0.661 -12.658 -13.154 1.00 93.75 209 VAL A C 1
ATOM 1640 O O . VAL A 1 209 ? 0.025 -12.843 -14.154 1.00 93.75 209 VAL A O 1
ATOM 1643 N N . ILE A 1 210 ? -1.520 -11.640 -13.064 1.00 93.00 210 ILE A N 1
ATOM 1644 C CA . ILE A 1 210 ? -1.752 -10.687 -14.165 1.00 93.00 210 ILE A CA 1
ATOM 1645 C C . ILE A 1 210 ? -0.471 -9.913 -14.494 1.00 93.00 210 ILE A C 1
ATOM 1647 O O . ILE A 1 210 ? -0.096 -9.802 -15.662 1.00 93.00 210 ILE A O 1
ATOM 1651 N N . ALA A 1 211 ? 0.230 -9.429 -13.467 1.00 91.19 211 ALA A N 1
ATOM 1652 C CA . ALA A 1 211 ? 1.511 -8.753 -13.618 1.00 91.19 211 ALA A CA 1
ATOM 1653 C C . ALA A 1 211 ? 2.551 -9.654 -14.302 1.00 91.19 211 ALA A C 1
ATOM 1655 O O . ALA A 1 211 ? 3.221 -9.205 -15.226 1.00 91.19 211 ALA A O 1
ATOM 1656 N N . ASN A 1 212 ? 2.648 -10.930 -13.912 1.00 92.62 212 ASN A N 1
ATOM 1657 C CA . ASN A 1 212 ? 3.573 -11.891 -14.520 1.00 92.62 212 ASN A CA 1
ATOM 1658 C C . ASN A 1 212 ? 3.192 -12.280 -15.948 1.00 92.62 212 ASN A C 1
ATOM 1660 O O . ASN A 1 212 ? 4.088 -12.491 -16.763 1.00 92.62 212 ASN A O 1
ATOM 1664 N N . ILE A 1 213 ? 1.901 -12.347 -16.282 1.00 93.44 213 ILE A N 1
ATOM 1665 C CA . ILE A 1 213 ? 1.458 -12.496 -17.676 1.00 93.44 213 ILE A CA 1
ATOM 1666 C C . ILE A 1 213 ? 1.969 -11.306 -18.492 1.00 93.44 213 ILE A C 1
ATOM 1668 O O . ILE A 1 213 ? 2.563 -11.500 -19.550 1.00 93.44 213 ILE A O 1
ATOM 1672 N N . GLY A 1 214 ? 1.826 -10.087 -17.965 1.00 91.69 214 GLY A N 1
ATOM 1673 C CA . GLY A 1 214 ? 2.368 -8.889 -18.598 1.00 91.69 214 GLY A CA 1
ATOM 1674 C C . GLY A 1 214 ? 3.884 -8.908 -18.748 1.00 91.69 214 GLY A C 1
ATOM 1675 O O . GLY A 1 214 ? 4.396 -8.652 -19.835 1.00 91.69 214 GLY A O 1
ATOM 1676 N N . THR A 1 215 ? 4.604 -9.286 -17.691 1.00 92.25 215 THR A N 1
ATOM 1677 C CA . THR A 1 215 ? 6.058 -9.467 -17.736 1.00 92.25 215 THR A CA 1
ATOM 1678 C C . THR A 1 215 ? 6.447 -10.503 -18.786 1.00 92.25 215 THR A C 1
ATOM 1680 O O . THR A 1 215 ? 7.344 -10.242 -19.573 1.00 92.25 215 THR A O 1
ATOM 1683 N N . THR A 1 216 ? 5.753 -11.642 -18.856 1.00 94.38 216 THR A N 1
ATOM 1684 C CA . THR A 1 216 ? 6.017 -12.709 -19.838 1.00 94.38 216 THR A CA 1
ATOM 1685 C C . THR A 1 216 ? 5.823 -12.210 -21.265 1.00 94.38 216 THR A C 1
ATOM 1687 O O . THR A 1 216 ? 6.661 -12.462 -22.126 1.00 94.38 216 THR A O 1
ATOM 1690 N N . ILE A 1 217 ? 4.743 -11.466 -21.507 1.00 92.75 217 ILE A N 1
ATOM 1691 C CA . ILE A 1 217 ? 4.435 -10.856 -22.800 1.00 92.75 217 ILE A CA 1
ATOM 1692 C C . ILE A 1 217 ? 5.561 -9.892 -23.210 1.00 92.75 217 ILE A C 1
ATOM 1694 O O . ILE A 1 217 ? 6.130 -10.044 -24.289 1.00 92.75 217 ILE A O 1
ATOM 1698 N N . VAL A 1 218 ? 5.971 -8.967 -22.338 1.00 92.25 218 VAL A N 1
ATOM 1699 C CA . VAL A 1 218 ? 7.066 -8.031 -22.654 1.00 92.25 218 VAL A CA 1
ATOM 1700 C C . VAL A 1 218 ? 8.416 -8.741 -22.785 1.00 92.25 218 VAL A C 1
ATOM 1702 O O . VAL A 1 218 ? 9.204 -8.393 -23.658 1.00 92.25 218 VAL A O 1
ATOM 1705 N N . VAL A 1 219 ? 8.689 -9.759 -21.967 1.00 94.19 219 VAL A N 1
ATOM 1706 C CA . VAL A 1 219 ? 9.900 -10.587 -22.071 1.00 94.19 219 VAL A CA 1
ATOM 1707 C C . VAL A 1 219 ? 9.964 -11.265 -23.436 1.00 94.19 219 VAL A C 1
ATOM 1709 O O . VAL A 1 219 ? 11.000 -11.190 -24.092 1.00 94.19 219 VAL A O 1
ATOM 1712 N N . TYR A 1 220 ? 8.862 -11.876 -23.878 1.00 94.81 220 TYR A N 1
ATOM 1713 C CA . TYR A 1 220 ? 8.778 -12.586 -25.150 1.00 94.81 220 TYR A CA 1
ATOM 1714 C C . TYR A 1 220 ? 8.926 -11.639 -26.346 1.00 94.81 220 TYR A C 1
ATOM 1716 O O . TYR A 1 220 ? 9.824 -11.820 -27.167 1.00 94.81 220 TYR A O 1
ATOM 1724 N N . PHE A 1 221 ? 8.092 -10.597 -26.428 1.00 93.88 221 PHE A N 1
ATOM 1725 C CA . PHE A 1 221 ? 8.136 -9.651 -27.548 1.00 93.88 221 PHE A CA 1
ATOM 1726 C C . PHE A 1 221 ? 9.395 -8.785 -27.530 1.00 93.88 221 PHE A C 1
ATOM 1728 O O . PHE A 1 221 ? 9.979 -8.540 -28.580 1.00 93.88 221 PHE A O 1
ATOM 1735 N N . GLY A 1 222 ? 9.872 -8.385 -26.352 1.00 93.12 222 GLY A N 1
ATOM 1736 C CA . GLY A 1 222 ? 11.138 -7.676 -26.209 1.00 93.12 222 GLY A CA 1
ATOM 1737 C C . GLY A 1 222 ? 12.327 -8.548 -26.611 1.00 93.12 222 GLY A C 1
ATOM 1738 O O . GLY A 1 222 ? 13.215 -8.076 -27.311 1.00 93.12 222 GLY A O 1
ATOM 1739 N N . GLY A 1 223 ? 12.316 -9.838 -26.263 1.00 92.69 223 GLY A N 1
ATOM 1740 C CA . GLY A 1 223 ? 13.333 -10.792 -26.708 1.00 92.69 223 GLY A CA 1
ATOM 1741 C C . GLY A 1 223 ? 13.348 -10.956 -28.231 1.00 92.69 223 GLY A C 1
ATOM 1742 O O . GLY A 1 223 ? 14.415 -10.938 -28.840 1.00 92.69 223 GLY A O 1
ATOM 1743 N N . LEU A 1 224 ? 12.173 -11.024 -28.868 1.00 93.69 224 LEU A N 1
ATOM 1744 C CA . LEU A 1 224 ? 12.070 -10.993 -30.331 1.00 93.69 224 LEU A CA 1
ATOM 1745 C C . LEU A 1 224 ? 12.615 -9.681 -30.915 1.00 93.69 224 LEU A C 1
ATOM 1747 O O . LEU A 1 224 ? 13.308 -9.722 -31.927 1.00 93.69 224 LEU A O 1
ATOM 1751 N N . SER A 1 225 ? 12.349 -8.529 -30.296 1.00 91.81 225 SER A N 1
ATOM 1752 C CA . SER A 1 225 ? 12.907 -7.244 -30.740 1.00 91.81 225 SER A CA 1
ATOM 1753 C C . SER A 1 225 ? 14.436 -7.197 -30.639 1.00 91.81 225 SER A C 1
ATOM 1755 O O . SER A 1 225 ? 15.072 -6.625 -31.522 1.00 91.81 225 SER A O 1
ATOM 1757 N N . VAL A 1 226 ? 15.037 -7.840 -29.629 1.00 92.94 226 VAL A N 1
ATOM 1758 C CA . VAL A 1 226 ? 16.502 -7.997 -29.535 1.00 92.94 226 VAL A CA 1
ATOM 1759 C C . VAL A 1 226 ? 17.035 -8.854 -30.685 1.00 92.94 226 VAL A C 1
ATOM 1761 O O . VAL A 1 226 ? 18.020 -8.484 -31.322 1.00 92.94 226 VAL A O 1
ATOM 1764 N N . LEU A 1 227 ? 16.373 -9.978 -30.989 1.00 92.62 227 LEU A N 1
ATOM 1765 C CA . LEU A 1 227 ? 16.774 -10.877 -32.080 1.00 92.62 227 LEU A CA 1
ATOM 1766 C C . LEU A 1 227 ? 16.677 -10.218 -33.463 1.00 92.62 227 LEU A C 1
ATOM 1768 O O . LEU A 1 227 ? 17.484 -10.518 -34.336 1.00 92.62 227 LEU A O 1
ATOM 1772 N N . HIS A 1 228 ? 15.721 -9.307 -33.655 1.00 91.88 228 HIS A N 1
ATOM 1773 C CA . HIS A 1 228 ? 15.590 -8.510 -34.879 1.00 91.88 228 HIS A CA 1
ATOM 1774 C C . HIS A 1 228 ? 16.470 -7.248 -34.893 1.00 91.88 228 HIS A C 1
ATOM 1776 O O . HIS A 1 228 ? 16.376 -6.466 -35.833 1.00 91.88 228 HIS A O 1
ATOM 1782 N N . HIS A 1 229 ? 17.314 -7.039 -33.876 1.00 86.06 229 HIS A N 1
ATOM 1783 C CA . HIS A 1 229 ? 18.171 -5.856 -33.722 1.00 86.06 229 HIS A CA 1
ATOM 1784 C C . HIS A 1 229 ? 17.419 -4.513 -33.638 1.00 86.06 229 HIS A C 1
ATOM 1786 O O . HIS A 1 229 ? 17.990 -3.467 -33.939 1.00 86.06 229 HIS A O 1
ATOM 1792 N N . ASN A 1 230 ? 16.158 -4.525 -33.194 1.00 87.19 230 ASN A N 1
ATOM 1793 C CA . ASN A 1 230 ? 15.368 -3.308 -32.974 1.00 87.19 230 ASN A CA 1
ATOM 1794 C C . ASN A 1 230 ? 15.720 -2.616 -31.649 1.00 87.19 230 ASN A C 1
ATOM 1796 O O . ASN A 1 230 ? 15.675 -1.393 -31.573 1.00 87.19 230 ASN A O 1
ATOM 1800 N N . ILE A 1 231 ? 16.061 -3.399 -30.620 1.00 90.50 231 ILE A N 1
ATOM 1801 C CA . ILE A 1 231 ? 16.481 -2.909 -29.298 1.00 90.50 231 ILE A CA 1
ATOM 1802 C C . ILE A 1 231 ? 17.737 -3.647 -28.833 1.00 90.50 231 ILE A C 1
ATOM 1804 O O . ILE A 1 231 ? 17.981 -4.790 -29.235 1.00 90.50 231 ILE A O 1
ATOM 1808 N N . SER A 1 232 ? 18.520 -3.021 -27.955 1.00 91.44 232 SER A N 1
ATOM 1809 C CA . SER A 1 232 ? 19.688 -3.673 -27.357 1.00 91.44 232 SER A CA 1
ATOM 1810 C C . SER A 1 232 ? 19.307 -4.665 -26.245 1.00 91.44 232 SER A C 1
ATOM 1812 O O . SER A 1 232 ? 18.215 -4.613 -25.668 1.00 91.44 232 SER A O 1
ATOM 1814 N N . ALA A 1 233 ? 20.221 -5.576 -25.893 1.00 88.81 233 ALA A N 1
ATOM 1815 C CA . ALA A 1 233 ? 20.025 -6.485 -24.759 1.00 88.81 233 ALA A CA 1
ATOM 1816 C C . ALA A 1 233 ? 19.903 -5.716 -23.428 1.00 88.81 233 ALA A C 1
ATOM 1818 O O . ALA A 1 233 ? 19.128 -6.091 -22.542 1.00 88.81 233 ALA A O 1
ATOM 1819 N N . GLY A 1 234 ? 20.635 -4.610 -23.296 1.00 89.56 234 GLY A N 1
ATOM 1820 C CA . GLY A 1 234 ? 20.546 -3.689 -22.178 1.00 89.56 234 GLY A CA 1
ATOM 1821 C C . GLY A 1 234 ? 19.211 -2.955 -22.122 1.00 89.56 234 GLY A C 1
ATOM 1822 O O . GLY A 1 234 ? 18.693 -2.732 -21.025 1.00 89.56 234 GLY A O 1
ATOM 1823 N N . GLU A 1 235 ? 18.637 -2.559 -23.257 1.00 90.25 235 GLU A N 1
ATOM 1824 C CA . GLU A 1 235 ? 17.302 -1.954 -23.324 1.00 90.25 235 GLU A CA 1
ATOM 1825 C C . GLU A 1 235 ? 16.220 -2.964 -22.957 1.00 90.25 235 GLU A C 1
ATOM 1827 O O . GLU A 1 235 ? 15.363 -2.665 -22.128 1.00 90.25 235 GLU A O 1
ATOM 1832 N N . TRP A 1 236 ? 16.309 -4.195 -23.458 1.00 91.88 236 TRP A N 1
ATOM 1833 C CA . TRP A 1 236 ? 15.415 -5.271 -23.037 1.00 91.88 236 TRP A CA 1
ATOM 1834 C C . TRP A 1 236 ? 15.476 -5.516 -21.523 1.00 91.88 236 TRP A C 1
ATOM 1836 O O . TRP A 1 236 ? 14.439 -5.555 -20.859 1.00 91.88 236 TRP A O 1
ATOM 1846 N N . PHE A 1 237 ? 16.679 -5.580 -20.941 1.00 90.81 237 PHE A N 1
ATOM 1847 C CA . PHE A 1 237 ? 16.840 -5.685 -19.489 1.00 90.81 237 PHE A CA 1
ATOM 1848 C C . PHE A 1 237 ? 16.221 -4.495 -18.741 1.00 90.81 237 PHE A C 1
ATOM 1850 O O . PHE A 1 237 ? 15.597 -4.680 -17.693 1.00 90.81 237 PHE A O 1
ATOM 1857 N N . LEU A 1 238 ? 16.374 -3.275 -19.274 1.00 92.06 238 LEU A N 1
ATOM 1858 C CA . LEU A 1 238 ? 15.741 -2.075 -18.725 1.00 92.06 238 LEU A CA 1
ATOM 1859 C C . LEU A 1 238 ? 14.224 -2.255 -18.675 1.00 92.06 238 LEU A C 1
ATOM 1861 O O . LEU A 1 238 ? 13.639 -2.060 -17.613 1.00 92.06 238 LEU A O 1
ATOM 1865 N N . PHE A 1 239 ? 13.606 -2.691 -19.774 1.00 92.44 239 PHE A N 1
ATOM 1866 C CA . PHE A 1 239 ? 12.171 -2.966 -19.828 1.00 92.44 239 PHE A CA 1
ATOM 1867 C C . PHE A 1 239 ? 11.746 -3.990 -18.777 1.00 92.44 239 PHE A C 1
ATOM 1869 O O . PHE A 1 239 ? 10.863 -3.698 -17.971 1.00 92.44 239 PHE A O 1
ATOM 1876 N N . VAL A 1 240 ? 12.401 -5.153 -18.727 1.00 91.31 240 VAL A N 1
ATOM 1877 C CA . VAL A 1 240 ? 12.051 -6.230 -17.785 1.00 91.31 240 VAL A CA 1
ATOM 1878 C C . VAL A 1 240 ? 12.094 -5.749 -16.331 1.00 91.31 240 VAL A C 1
ATOM 1880 O O . VAL A 1 240 ? 11.180 -6.043 -15.561 1.00 91.31 240 VAL A O 1
ATOM 1883 N N . GLN A 1 241 ? 13.097 -4.950 -15.962 1.00 90.69 241 GLN A N 1
ATOM 1884 C CA . GLN A 1 241 ? 13.207 -4.403 -14.606 1.00 90.69 241 GLN A CA 1
ATOM 1885 C C . GLN A 1 241 ? 12.202 -3.280 -14.326 1.00 90.69 241 GLN A C 1
ATOM 1887 O O . GLN A 1 241 ? 11.620 -3.209 -13.241 1.00 90.69 241 GLN A O 1
ATOM 1892 N N . SER A 1 242 ? 11.971 -2.398 -15.298 1.00 92.19 242 SER A N 1
ATOM 1893 C CA . SER A 1 242 ? 11.058 -1.262 -15.162 1.00 92.19 242 SER A CA 1
ATOM 1894 C C . SER A 1 242 ? 9.591 -1.678 -15.046 1.00 92.19 242 SER A C 1
ATOM 1896 O O . SER A 1 242 ? 8.812 -0.981 -14.400 1.00 92.19 242 SER A O 1
ATOM 1898 N N . ILE A 1 243 ? 9.212 -2.829 -15.604 1.00 88.19 243 ILE A N 1
ATOM 1899 C CA . ILE A 1 243 ? 7.856 -3.386 -15.517 1.00 88.19 243 ILE A CA 1
ATOM 1900 C C . ILE A 1 243 ? 7.396 -3.568 -14.065 1.00 88.19 243 ILE A C 1
ATOM 1902 O O . ILE A 1 243 ? 6.282 -3.176 -13.719 1.00 88.19 243 ILE A O 1
ATOM 1906 N N . GLY A 1 244 ? 8.258 -4.091 -13.187 1.00 85.81 244 GLY A N 1
ATOM 1907 C CA . GLY A 1 244 ? 7.921 -4.247 -11.768 1.00 85.81 244 GLY A CA 1
ATOM 1908 C C . GLY A 1 244 ? 7.592 -2.909 -11.092 1.00 85.81 244 GLY A C 1
ATOM 1909 O O . GLY A 1 244 ? 6.661 -2.826 -10.287 1.00 85.81 244 GLY A O 1
ATOM 1910 N N . LEU A 1 245 ? 8.302 -1.844 -11.480 1.00 89.88 245 LEU A N 1
ATOM 1911 C CA . LEU A 1 245 ? 8.067 -0.483 -10.990 1.00 89.88 245 LEU A CA 1
ATOM 1912 C C . LEU A 1 245 ? 6.745 0.102 -11.507 1.00 89.88 245 LEU A C 1
ATOM 1914 O O . LEU A 1 245 ? 6.110 0.868 -10.787 1.00 89.88 245 LEU A O 1
ATOM 1918 N N . LEU A 1 246 ? 6.309 -0.275 -12.715 1.00 89.44 246 LEU A N 1
ATOM 1919 C CA . LEU A 1 246 ? 5.014 0.134 -13.270 1.00 89.44 246 LEU A CA 1
ATOM 1920 C C . LEU A 1 246 ? 3.829 -0.555 -12.579 1.00 89.44 246 LEU A C 1
ATOM 1922 O O . LEU A 1 246 ? 2.770 0.053 -12.431 1.00 89.44 246 LEU A O 1
ATOM 1926 N N . TRP A 1 247 ? 3.987 -1.805 -12.136 1.00 86.31 247 TRP A N 1
ATOM 1927 C CA . TRP A 1 247 ? 2.910 -2.572 -11.491 1.00 86.31 247 TRP A CA 1
ATOM 1928 C C . TRP A 1 247 ? 2.658 -2.189 -10.041 1.00 86.31 247 TRP A C 1
ATOM 1930 O O . TRP A 1 247 ? 1.512 -2.211 -9.582 1.00 86.31 247 TRP A O 1
ATOM 1940 N N . TYR A 1 248 ? 3.715 -1.840 -9.312 1.00 84.94 248 TYR A N 1
ATOM 1941 C CA . TYR A 1 248 ? 3.625 -1.485 -7.900 1.00 84.94 248 TYR A CA 1
ATOM 1942 C C . TYR A 1 248 ? 2.553 -0.415 -7.588 1.00 84.94 248 TYR A C 1
ATOM 1944 O O . TYR A 1 248 ? 1.669 -0.703 -6.781 1.00 84.94 248 TYR A O 1
ATOM 1952 N N . PRO A 1 249 ? 2.525 0.765 -8.244 1.00 84.56 249 PRO A N 1
ATOM 1953 C CA . PRO A 1 249 ? 1.507 1.790 -7.987 1.00 84.56 249 PRO A CA 1
ATOM 1954 C C . PRO A 1 249 ? 0.082 1.331 -8.323 1.00 84.56 249 PRO A C 1
ATOM 1956 O O . PRO A 1 249 ? -0.870 1.681 -7.631 1.00 84.56 249 PRO A O 1
ATOM 1959 N N . LEU A 1 250 ? -0.086 0.529 -9.378 1.00 84.50 250 LEU A N 1
ATOM 1960 C CA . LEU A 1 250 ? -1.408 0.066 -9.811 1.00 84.50 250 LEU A CA 1
ATOM 1961 C C . LEU A 1 250 ? -2.024 -0.925 -8.817 1.00 84.50 250 LEU A C 1
ATOM 1963 O O . LEU A 1 250 ? -3.241 -0.964 -8.640 1.00 84.50 250 LEU A O 1
ATOM 1967 N N . THR A 1 251 ? -1.180 -1.723 -8.163 1.00 80.25 251 THR A N 1
ATOM 1968 C CA . THR A 1 251 ? -1.602 -2.738 -7.190 1.00 80.25 251 THR A CA 1
ATOM 1969 C C . THR A 1 251 ? -1.708 -2.183 -5.767 1.00 80.25 251 THR A C 1
ATOM 1971 O O . THR A 1 251 ? -2.578 -2.613 -5.007 1.00 80.25 251 THR A O 1
ATOM 1974 N N . SER A 1 252 ? -0.880 -1.198 -5.405 1.00 80.44 252 SER A N 1
ATOM 1975 C CA . SER A 1 252 ? -0.831 -0.627 -4.055 1.00 80.44 252 SER A CA 1
ATOM 1976 C C . SER A 1 252 ? -2.074 0.203 -3.713 1.00 80.44 252 SER A C 1
ATOM 1978 O O . SER A 1 252 ? -2.607 0.060 -2.618 1.00 80.44 252 SER A O 1
ATOM 1980 N N . ILE A 1 253 ? -2.592 1.021 -4.639 1.00 78.31 253 ILE A N 1
ATOM 1981 C CA . ILE A 1 253 ? -3.687 1.978 -4.372 1.00 78.31 253 ILE A CA 1
ATOM 1982 C C . ILE A 1 253 ? -4.926 1.300 -3.786 1.00 78.31 253 ILE A C 1
ATOM 1984 O O . ILE A 1 253 ? -5.578 1.824 -2.879 1.00 78.31 253 ILE A O 1
ATOM 1988 N N . ALA A 1 254 ? -5.251 0.108 -4.281 1.00 71.62 254 ALA A N 1
ATOM 1989 C CA . ALA A 1 254 ? -6.406 -0.636 -3.806 1.00 71.62 254 ALA A CA 1
ATOM 1990 C C . ALA A 1 254 ? -6.239 -1.165 -2.372 1.00 71.62 254 ALA A C 1
ATOM 1992 O O . ALA A 1 254 ? -7.245 -1.324 -1.678 1.00 71.62 254 ALA A O 1
ATOM 1993 N N . SER A 1 255 ? -5.006 -1.413 -1.912 1.00 73.00 255 SER A N 1
ATOM 1994 C CA . SER A 1 255 ? -4.749 -2.021 -0.601 1.00 73.00 255 SER A CA 1
ATOM 1995 C C . SER A 1 255 ? -4.947 -1.034 0.553 1.00 73.00 255 SER A C 1
ATOM 1997 O O . SER A 1 255 ? -5.495 -1.407 1.590 1.00 73.00 255 SER A O 1
ATOM 1999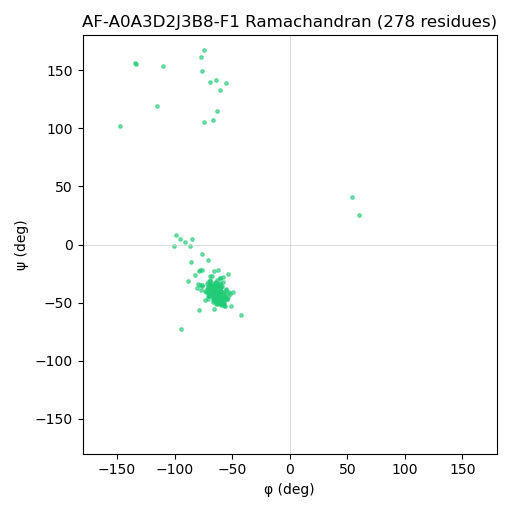 N N . PHE A 1 256 ? -4.595 0.240 0.361 1.00 78.44 256 PHE A N 1
ATOM 2000 C CA . PHE A 1 256 ? -4.711 1.268 1.401 1.00 78.44 256 PHE A CA 1
ATOM 2001 C C . PHE A 1 256 ? -5.942 2.175 1.264 1.00 78.44 256 PHE A C 1
ATOM 2003 O O . PHE A 1 256 ? -6.183 3.014 2.131 1.00 78.44 256 PHE A O 1
ATOM 2010 N N . TRP A 1 257 ? -6.780 1.989 0.236 1.00 78.19 257 TRP A N 1
ATOM 2011 C CA . TRP A 1 257 ? -7.984 2.806 0.023 1.00 78.19 257 TRP A CA 1
ATOM 2012 C C . TRP A 1 257 ? -8.905 2.872 1.254 1.00 78.19 257 TRP A C 1
ATOM 2014 O O . TRP A 1 257 ? -9.425 3.932 1.597 1.00 78.19 257 TRP A O 1
ATOM 2024 N N . SER A 1 258 ? -9.099 1.747 1.950 1.00 77.50 258 SER A N 1
ATOM 2025 C CA . SER A 1 258 ? -9.931 1.725 3.160 1.00 77.50 258 SER A CA 1
ATOM 2026 C C . SER A 1 258 ? -9.329 2.562 4.290 1.00 77.50 258 SER A C 1
ATOM 2028 O O . SER A 1 258 ? -10.067 3.239 5.002 1.00 77.50 258 SER A O 1
ATOM 2030 N N . GLN A 1 259 ? -8.008 2.517 4.466 1.00 83.75 259 GLN A N 1
ATOM 2031 C CA . GLN A 1 259 ? -7.307 3.301 5.487 1.00 83.75 259 GLN A CA 1
ATOM 2032 C C . GLN A 1 259 ? -7.394 4.791 5.160 1.00 83.75 259 GLN A C 1
ATOM 2034 O O . GLN A 1 259 ? -7.689 5.596 6.037 1.00 83.75 259 GLN A O 1
ATOM 2039 N N . PHE A 1 260 ? -7.252 5.132 3.878 1.00 86.06 260 PHE A N 1
ATOM 2040 C CA . PHE A 1 260 ? -7.424 6.491 3.382 1.00 86.06 260 PHE A CA 1
ATOM 2041 C C . PHE A 1 260 ? -8.822 7.048 3.701 1.00 86.06 260 PHE A C 1
ATOM 2043 O O . PHE A 1 260 ? -8.942 8.133 4.262 1.00 86.06 260 PHE A O 1
ATOM 2050 N N . GLN A 1 261 ? -9.889 6.281 3.438 1.00 83.19 261 GLN A N 1
ATOM 2051 C CA . GLN A 1 261 ? -11.262 6.694 3.768 1.00 83.19 261 GLN A CA 1
ATOM 2052 C C . GLN A 1 261 ? -11.498 6.860 5.273 1.00 83.19 261 GLN A C 1
ATOM 2054 O O . GLN A 1 261 ? -12.119 7.833 5.698 1.00 83.19 261 GLN A O 1
ATOM 2059 N N . LEU A 1 262 ? -11.018 5.910 6.081 1.00 85.88 262 LEU A N 1
ATOM 2060 C CA . LEU A 1 262 ? -11.139 5.984 7.539 1.00 85.88 262 LEU A CA 1
ATOM 2061 C C . LEU A 1 262 ? -10.406 7.201 8.101 1.00 85.88 262 LEU A C 1
ATOM 2063 O O . LEU A 1 262 ? -10.904 7.846 9.023 1.00 85.88 262 LEU A O 1
ATOM 2067 N N . GLY A 1 263 ? -9.246 7.514 7.533 1.00 91.12 263 GLY A N 1
ATOM 2068 C CA . GLY A 1 263 ? -8.462 8.667 7.915 1.00 91.12 263 GLY A CA 1
ATOM 2069 C C . GLY A 1 263 ? -9.088 9.995 7.501 1.00 91.12 263 GLY A C 1
ATOM 2070 O O . GLY A 1 263 ? -9.087 10.915 8.310 1.00 91.12 263 GLY A O 1
ATOM 2071 N N . LEU A 1 264 ? -9.722 10.098 6.327 1.00 91.31 264 LEU A N 1
ATOM 2072 C CA . LEU A 1 264 ? -10.490 11.296 5.953 1.00 91.31 264 LEU A CA 1
ATOM 2073 C C . LEU A 1 264 ? -11.635 11.564 6.938 1.00 91.31 264 LEU A C 1
ATOM 2075 O O . LEU A 1 264 ? -11.748 12.667 7.462 1.00 91.31 264 LEU A O 1
ATOM 2079 N N . ALA A 1 265 ? -12.413 10.535 7.285 1.00 90.38 265 ALA A N 1
ATOM 2080 C CA . ALA A 1 265 ? -13.480 10.679 8.275 1.00 90.38 265 ALA A CA 1
ATOM 2081 C C . ALA A 1 265 ? -12.943 11.038 9.677 1.00 90.38 265 ALA A C 1
ATOM 2083 O O . ALA A 1 265 ? -13.615 11.722 10.444 1.00 90.38 265 ALA A O 1
ATOM 2084 N N . ALA A 1 266 ? -11.754 10.549 10.048 1.00 91.56 266 ALA A N 1
ATOM 2085 C CA . ALA A 1 266 ? -11.073 10.947 11.282 1.00 91.56 266 ALA A CA 1
ATOM 2086 C C . ALA A 1 266 ? -10.609 12.409 11.238 1.00 91.56 266 ALA A C 1
ATOM 2088 O O . ALA A 1 266 ? -10.780 13.130 12.216 1.00 91.56 266 ALA A O 1
ATOM 2089 N N . SER A 1 267 ? -10.112 12.851 10.083 1.00 91.94 267 SER A N 1
ATOM 2090 C CA . SER A 1 267 ? -9.695 14.233 9.837 1.00 91.94 267 SER A CA 1
ATOM 2091 C C . SER A 1 267 ? -10.865 15.192 10.055 1.00 91.94 267 SER A C 1
ATOM 2093 O O . SER A 1 267 ? -10.747 16.121 10.845 1.00 91.94 267 SER A O 1
ATOM 2095 N N . GLU A 1 268 ? -12.024 14.912 9.447 1.00 93.62 268 GLU A N 1
ATOM 2096 C CA . GLU A 1 268 ? -13.251 15.703 9.635 1.00 93.62 268 GLU A CA 1
ATOM 2097 C C . GLU A 1 268 ? -13.631 15.838 11.118 1.00 93.62 268 GLU A C 1
ATOM 2099 O O . GLU A 1 268 ? -13.987 16.922 11.571 1.00 93.62 268 GLU A O 1
ATOM 2104 N N . ARG A 1 269 ? -13.518 14.756 11.903 1.00 92.62 269 ARG A N 1
ATOM 2105 C CA . ARG A 1 269 ? -13.852 14.780 13.337 1.00 92.62 269 ARG A CA 1
ATOM 2106 C C . ARG A 1 269 ? -12.869 15.583 14.184 1.00 92.62 269 ARG A C 1
ATOM 2108 O O . ARG A 1 269 ? -13.300 16.168 15.177 1.00 92.62 269 ARG A O 1
ATOM 2115 N N . ILE A 1 270 ? -11.582 15.574 13.841 1.00 92.19 270 ILE A N 1
ATOM 2116 C CA . ILE A 1 270 ? -10.563 16.350 14.559 1.00 92.19 270 ILE A CA 1
ATOM 2117 C C . ILE A 1 270 ? -10.695 17.824 14.233 1.00 92.19 270 ILE A C 1
ATOM 2119 O O . ILE A 1 270 ? -10.745 18.627 15.155 1.00 92.19 270 ILE A O 1
ATOM 2123 N N . PHE A 1 271 ? -10.808 18.182 12.953 1.00 91.56 271 PHE A N 1
ATOM 2124 C CA . PHE A 1 271 ? -10.997 19.579 12.574 1.00 91.56 271 PHE A CA 1
ATOM 2125 C C . PHE A 1 271 ? -12.304 20.127 13.144 1.00 91.56 271 PHE A C 1
ATOM 2127 O O . PHE A 1 271 ? -12.295 21.192 13.736 1.00 91.56 271 PHE A O 1
ATOM 2134 N N . ALA A 1 272 ? -13.387 19.342 13.165 1.00 90.75 272 ALA A N 1
ATOM 2135 C CA . ALA A 1 272 ? -14.605 19.742 13.872 1.00 90.75 272 ALA A CA 1
ATOM 2136 C C . ALA A 1 272 ? -14.408 19.969 15.388 1.00 90.75 272 ALA A C 1
ATOM 2138 O O . ALA A 1 272 ? -15.141 20.752 15.983 1.00 90.75 272 ALA A O 1
ATOM 2139 N N . LEU A 1 273 ? -13.458 19.280 16.036 1.00 89.75 273 LEU A N 1
ATOM 2140 C CA . LEU A 1 273 ? -13.124 19.500 17.449 1.00 89.75 273 LEU A CA 1
ATOM 2141 C C . LEU A 1 273 ? -12.265 20.759 17.652 1.00 89.75 273 LEU A C 1
ATOM 2143 O O . LEU A 1 273 ? -12.464 21.469 18.639 1.00 89.75 273 LEU A O 1
ATOM 2147 N N . LEU A 1 274 ? -11.324 21.009 16.741 1.00 90.94 274 LEU A N 1
ATOM 2148 C CA . LEU A 1 274 ? -10.433 22.170 16.758 1.00 90.94 274 LEU A CA 1
ATOM 2149 C C . LEU A 1 274 ? -11.183 23.465 16.415 1.00 90.94 274 LEU A C 1
ATOM 2151 O O . LEU A 1 274 ? -11.019 24.461 17.110 1.00 90.94 274 LEU A O 1
ATOM 2155 N N . ASP A 1 275 ? -12.040 23.421 15.394 1.00 88.94 275 ASP A N 1
ATOM 2156 C CA . ASP A 1 275 ? -12.713 24.589 14.814 1.00 88.94 275 ASP A CA 1
ATOM 2157 C C . ASP A 1 275 ? -14.012 24.966 15.531 1.00 88.94 275 ASP A C 1
ATOM 2159 O O . ASP A 1 275 ? -14.554 26.046 15.299 1.00 88.94 275 ASP A O 1
ATOM 2163 N N . ALA A 1 276 ? -14.569 24.088 16.372 1.00 81.56 276 ALA A N 1
ATOM 2164 C CA . ALA A 1 276 ? -15.798 24.423 17.080 1.00 81.56 276 ALA A CA 1
ATOM 2165 C C . ALA A 1 276 ? -15.569 25.662 17.968 1.00 81.56 276 ALA A C 1
ATOM 2167 O O . ALA A 1 276 ? -14.606 25.728 18.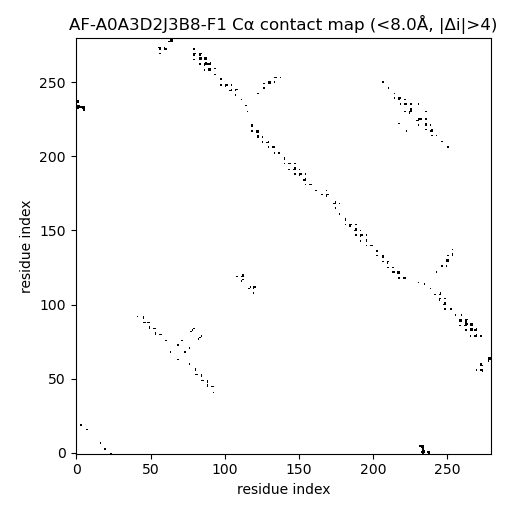726 1.00 81.56 276 ALA A O 1
ATOM 2168 N N . GLU A 1 277 ? -16.461 26.644 17.936 1.00 71.81 277 GLU A N 1
ATOM 2169 C CA . GLU A 1 277 ? -16.327 27.833 18.787 1.00 71.81 277 GLU A CA 1
ATOM 2170 C C . GLU A 1 277 ? -16.562 27.471 20.259 1.00 71.81 277 GLU A C 1
ATOM 2172 O O . GLU A 1 277 ? -17.429 26.649 20.575 1.00 71.81 277 GLU A O 1
ATOM 2177 N N . ALA A 1 278 ? -15.769 28.039 21.170 1.00 62.78 278 ALA A N 1
ATOM 2178 C CA . ALA A 1 278 ? -16.040 27.927 22.598 1.00 62.78 278 ALA A CA 1
ATOM 2179 C C . ALA A 1 278 ? -17.380 28.621 22.876 1.00 62.78 278 ALA A C 1
ATOM 2181 O O . ALA A 1 278 ? -17.513 29.826 22.656 1.00 62.78 278 ALA A O 1
ATOM 2182 N N . ARG A 1 279 ? -18.391 27.860 23.307 1.00 59.97 279 ARG A N 1
ATOM 2183 C CA . ARG A 1 279 ? -19.634 28.451 23.800 1.00 59.97 279 ARG A CA 1
ATOM 2184 C C . ARG A 1 279 ? -19.313 29.021 25.179 1.00 59.97 279 ARG A C 1
ATOM 2186 O O . ARG A 1 279 ? -19.058 28.260 26.105 1.00 59.97 279 ARG A O 1
ATOM 2193 N N . VAL A 1 280 ? -19.198 30.347 25.246 1.00 53.75 280 VAL A N 1
ATOM 2194 C CA . VAL A 1 280 ? -18.993 31.105 26.491 1.00 53.75 280 VAL A CA 1
ATOM 2195 C C . VAL A 1 280 ? -20.282 31.120 27.299 1.00 53.75 280 VAL A C 1
ATOM 2197 O O . VAL A 1 280 ? -21.348 31.333 26.675 1.00 53.75 280 VAL A O 1
#